Protein AF-S4R933-F1 (afdb_monomer_lite)

Radius of gyration: 19.37 Å; chains: 1; bounding box: 50×30×53 Å

Organism: Petromyzon marinus (NCBI:txid7757)

Foldseek 3Di:
DPPPPLADPLLVVLLVVLCVVLCPCVVPPQVVVLVVVLVVLLVLEDAPDFLVPHPPVSSVVNLVVLLVQLLVLLVVLLVLLQQQLLCQLVVCCVVPRCSQNVVVSNSLLSNLSSNLSNLSSLLSSLVSNVVSHHDPVVVVVVVVVLVVLVVVLVVQLSVQCNVPNSSSNSVSSSVSSVVSSVVSVVVVCVRCVPPPRDSCVSVPDPVVVVVVSVVSSVVSNVVSD

Sequence (225 aa):
MTFFNVLNFGDQGIYDVVNNLGSMVPRFVFLPIEDSFYVFFARSLIRGKIAMQQNEDDIAIMAKVLQSLLKLVLLIGVTVLTFGFSYSYLALDLYGGSLLSSSGAGPMLLRWYSAYVLFLALNGITECFVFAAMEQSEVDRYNMRLLFLSVVFLVLSYALTRAFGSVGFVLANCLNMALRLASSLKFIAAYFRDTPHEPLAALRPNLALAFTFLCSWAITAYSEV

Secondary structure (DSSP, 8-state):
-TTTT-S-HHHHHHHHHHHHHHTHHIIIIIHHHHHHHHHHHHHHS-TT--GGGS-HHHHHHHHHHHHHHHHHHHHHHHHHHHHHHHTHHHHHHHHH-HHHHTTSHHHHHHHHHHHHHHHHHHHHHHHHHHHHHS-HHHHHHHHHHHHHHHHHHHHHHHHHHHHHHHHHHHHHHHHHHHHHHHHHHHHHHHHTTTSS--GGGGGS--HHHHHHHHHHHHHHHHHT-

Structure (mmCIF, N/CA/C/O backbone):
data_AF-S4R933-F1
#
_entry.id   AF-S4R933-F1
#
loop_
_atom_site.group_PDB
_atom_site.id
_atom_site.type_symbol
_atom_site.label_atom_id
_atom_site.label_alt_id
_atom_site.label_comp_id
_atom_site.label_asym_id
_atom_site.label_entity_id
_atom_site.label_seq_id
_atom_site.pdbx_PDB_ins_code
_atom_site.Cartn_x
_atom_site.Cartn_y
_atom_site.Cartn_z
_atom_site.occupancy
_atom_site.B_iso_or_equiv
_atom_site.auth_seq_id
_atom_site.auth_comp_id
_atom_site.auth_asym_id
_atom_site.auth_atom_id
_atom_site.pdbx_PDB_model_num
ATOM 1 N N . MET A 1 1 ? 21.632 -7.864 0.109 1.00 51.84 1 MET A N 1
ATOM 2 C CA . MET A 1 1 ? 21.902 -7.833 -1.345 1.00 51.84 1 MET A CA 1
ATOM 3 C C . MET A 1 1 ? 23.385 -8.029 -1.652 1.00 51.84 1 MET A C 1
ATOM 5 O O . MET A 1 1 ? 23.705 -8.974 -2.359 1.00 51.84 1 MET A O 1
ATOM 9 N N . THR A 1 2 ? 24.288 -7.247 -1.053 1.00 52.16 2 THR A N 1
ATOM 10 C CA . THR A 1 2 ? 25.745 -7.278 -1.312 1.00 52.16 2 THR A CA 1
ATOM 11 C C . THR A 1 2 ? 26.489 -8.498 -0.751 1.00 52.16 2 THR A C 1
ATOM 13 O O . THR A 1 2 ? 27.349 -9.042 -1.426 1.00 52.16 2 THR A O 1
ATOM 16 N N . PHE A 1 3 ? 26.139 -8.989 0.443 1.00 50.59 3 PHE A N 1
ATOM 17 C CA . PHE A 1 3 ? 26.878 -10.092 1.089 1.00 50.59 3 PHE A CA 1
ATOM 18 C C . PHE A 1 3 ? 26.734 -11.467 0.415 1.00 50.59 3 PHE A C 1
ATOM 20 O O . PHE A 1 3 ? 27.581 -12.330 0.611 1.00 50.59 3 PHE A O 1
ATOM 27 N N . PHE A 1 4 ? 25.677 -11.680 -0.374 1.00 59.88 4 PHE A N 1
ATOM 28 C CA . PHE A 1 4 ? 25.368 -12.980 -0.982 1.00 59.88 4 PHE A CA 1
ATOM 29 C C . PHE A 1 4 ? 25.458 -12.975 -2.518 1.00 59.88 4 PHE A C 1
ATOM 31 O O . PHE A 1 4 ? 25.087 -13.972 -3.130 1.00 59.88 4 PHE A O 1
ATOM 38 N N . ASN A 1 5 ? 25.912 -11.870 -3.139 1.00 63.03 5 ASN A N 1
ATOM 39 C CA . ASN A 1 5 ? 26.017 -11.698 -4.601 1.00 63.03 5 ASN A CA 1
ATOM 40 C C . ASN A 1 5 ? 24.783 -12.196 -5.384 1.00 63.03 5 ASN A C 1
ATOM 42 O O . ASN A 1 5 ? 24.900 -12.791 -6.450 1.00 63.03 5 ASN A O 1
ATOM 46 N N . VAL A 1 6 ? 23.580 -11.971 -4.843 1.00 66.31 6 VAL A N 1
ATOM 47 C CA . VAL A 1 6 ? 22.328 -12.460 -5.456 1.00 66.31 6 VAL A CA 1
ATOM 48 C C . VAL A 1 6 ? 21.925 -11.605 -6.665 1.00 66.31 6 VAL A C 1
ATOM 50 O O . VAL A 1 6 ? 21.185 -12.067 -7.525 1.00 66.31 6 VAL A O 1
ATOM 53 N N . LEU A 1 7 ? 22.426 -10.368 -6.743 1.00 74.38 7 LEU A N 1
ATOM 54 C CA . LEU A 1 7 ? 22.222 -9.429 -7.848 1.00 74.38 7 LEU A CA 1
ATOM 55 C C . LEU A 1 7 ? 23.558 -8.818 -8.262 1.00 74.38 7 LEU A C 1
ATOM 57 O O . LEU A 1 7 ? 24.384 -8.525 -7.395 1.00 74.38 7 LEU A O 1
ATOM 61 N N . ASN A 1 8 ? 23.742 -8.564 -9.558 1.00 80.88 8 ASN A N 1
ATOM 62 C CA . ASN A 1 8 ? 24.894 -7.811 -10.052 1.00 80.88 8 ASN A CA 1
ATOM 63 C C . ASN A 1 8 ? 24.796 -6.331 -9.621 1.00 80.88 8 ASN A C 1
ATOM 65 O O . ASN A 1 8 ? 23.703 -5.817 -9.381 1.00 80.88 8 ASN A O 1
ATOM 69 N N . PHE A 1 9 ? 25.924 -5.624 -9.536 1.00 82.69 9 PHE A N 1
ATOM 70 C CA . PHE A 1 9 ? 25.985 -4.213 -9.136 1.00 82.69 9 PHE A CA 1
ATOM 71 C C . PHE A 1 9 ? 25.122 -3.297 -10.014 1.00 82.69 9 PHE A C 1
ATOM 73 O O . PHE A 1 9 ? 24.503 -2.372 -9.494 1.00 82.69 9 PHE A O 1
ATOM 80 N N . GLY A 1 10 ? 25.027 -3.578 -11.318 1.00 81.31 10 GLY A N 1
ATOM 81 C CA . GLY A 1 10 ? 24.140 -2.841 -12.223 1.00 81.31 10 GLY A CA 1
ATOM 82 C C . GLY A 1 10 ? 22.668 -2.945 -11.812 1.00 81.31 10 GLY A C 1
ATOM 83 O O . GLY A 1 10 ? 21.994 -1.929 -11.665 1.00 81.31 10 GLY A O 1
ATOM 84 N N . ASP A 1 11 ? 22.192 -4.161 -11.530 1.00 82.31 11 ASP A N 1
ATOM 85 C CA . ASP A 1 11 ? 20.803 -4.402 -11.118 1.00 82.31 11 ASP A CA 1
ATOM 86 C C . ASP A 1 11 ? 20.491 -3.798 -9.747 1.00 82.31 11 ASP A C 1
ATOM 88 O O . ASP A 1 11 ? 19.374 -3.337 -9.517 1.00 82.31 11 ASP A O 1
ATOM 92 N N . GLN A 1 12 ? 21.475 -3.781 -8.841 1.00 85.25 12 GLN A N 1
ATOM 93 C CA . GLN A 1 12 ? 21.354 -3.112 -7.543 1.00 85.25 12 GLN A CA 1
ATOM 94 C C . GLN A 1 12 ? 21.201 -1.596 -7.720 1.00 85.25 12 GLN A C 1
ATOM 96 O O . GLN A 1 12 ? 20.304 -1.008 -7.122 1.00 85.25 12 GLN A O 1
ATOM 101 N N . GLY A 1 13 ? 21.999 -0.978 -8.597 1.00 87.75 13 GLY A N 1
ATOM 102 C CA . GLY A 1 13 ? 21.884 0.450 -8.901 1.00 87.75 13 GLY A CA 1
ATOM 103 C C . GLY A 1 13 ? 20.531 0.818 -9.518 1.00 87.75 13 GLY A C 1
ATOM 104 O O . GLY A 1 13 ? 19.891 1.770 -9.072 1.00 87.75 13 GLY A O 1
ATOM 105 N N . ILE A 1 14 ? 20.054 0.034 -10.493 1.00 88.38 14 ILE A N 1
ATOM 106 C CA . ILE A 1 14 ? 18.722 0.237 -11.091 1.00 88.38 14 ILE A CA 1
ATOM 107 C C . ILE A 1 14 ? 17.633 0.070 -10.024 1.00 88.38 14 ILE A C 1
ATOM 109 O O . ILE A 1 14 ? 16.730 0.903 -9.933 1.00 88.38 14 ILE A O 1
ATOM 113 N N . TYR A 1 15 ? 17.726 -0.974 -9.195 1.00 89.81 15 TYR A N 1
ATOM 114 C CA . TYR A 1 15 ? 16.784 -1.204 -8.103 1.00 89.81 15 TYR A CA 1
ATOM 115 C C . TYR A 1 15 ? 16.733 -0.020 -7.130 1.00 89.81 15 TYR A C 1
ATOM 117 O O . TYR A 1 15 ? 15.642 0.445 -6.805 1.00 89.81 15 TYR A O 1
ATOM 125 N N . ASP A 1 16 ? 17.882 0.494 -6.692 1.00 90.25 16 ASP A N 1
ATOM 126 C CA . ASP A 1 16 ? 17.949 1.597 -5.731 1.00 90.25 16 ASP A CA 1
ATOM 127 C C . ASP A 1 16 ? 17.345 2.886 -6.298 1.00 90.25 16 ASP A C 1
ATOM 129 O O . ASP A 1 16 ? 16.611 3.592 -5.597 1.00 90.25 16 ASP A O 1
ATOM 133 N N . VAL A 1 17 ? 17.591 3.174 -7.579 1.00 90.56 17 VAL A N 1
ATOM 134 C CA . VAL A 1 17 ? 16.981 4.313 -8.276 1.00 90.56 17 VAL A CA 1
ATOM 135 C C . VAL A 1 17 ? 15.462 4.154 -8.350 1.00 90.56 17 VAL A C 1
ATOM 137 O O . VAL A 1 17 ? 14.730 5.049 -7.922 1.00 90.56 17 VAL A O 1
ATOM 140 N N . VAL A 1 18 ? 14.976 3.003 -8.827 1.00 91.31 18 VAL A N 1
ATOM 141 C CA . VAL A 1 18 ? 13.534 2.733 -8.942 1.00 91.31 18 VAL A CA 1
ATOM 142 C C . VAL A 1 18 ? 12.857 2.756 -7.573 1.00 91.31 18 VAL A C 1
ATOM 144 O O . VAL A 1 18 ? 11.775 3.319 -7.440 1.00 91.31 18 VAL A O 1
ATOM 147 N N . ASN A 1 19 ? 13.487 2.202 -6.539 1.00 91.62 19 ASN A N 1
ATOM 148 C CA . ASN A 1 19 ? 12.952 2.208 -5.181 1.00 91.62 19 ASN A CA 1
ATOM 149 C C . ASN A 1 19 ? 12.858 3.632 -4.614 1.00 91.62 19 ASN A C 1
ATOM 151 O O . ASN A 1 19 ? 11.868 3.974 -3.969 1.00 91.62 19 ASN A O 1
ATOM 155 N N . ASN A 1 20 ? 13.846 4.493 -4.867 1.00 91.94 20 ASN A N 1
ATOM 156 C CA . ASN A 1 20 ? 13.783 5.892 -4.439 1.00 91.94 20 ASN A CA 1
ATOM 157 C C . ASN A 1 20 ? 12.722 6.697 -5.197 1.00 91.94 20 ASN A C 1
ATOM 159 O O . ASN A 1 20 ? 12.025 7.494 -4.572 1.00 91.94 20 ASN A O 1
ATOM 163 N N . LEU A 1 21 ? 12.560 6.456 -6.500 1.00 91.88 21 LEU A N 1
ATOM 164 C CA . LEU A 1 21 ? 11.507 7.080 -7.303 1.00 91.88 21 LEU A CA 1
ATOM 165 C C . LEU A 1 21 ? 10.113 6.593 -6.882 1.00 91.88 21 LEU A C 1
ATOM 167 O O . LEU A 1 21 ? 9.233 7.389 -6.561 1.00 91.88 21 LEU A O 1
ATOM 171 N N . GLY A 1 22 ? 9.916 5.278 -6.822 1.00 90.81 22 GLY A N 1
ATOM 172 C CA . GLY A 1 22 ? 8.636 4.666 -6.480 1.00 90.81 22 GLY A CA 1
ATOM 173 C C . GLY A 1 22 ? 8.186 4.958 -5.045 1.00 90.81 22 GLY A C 1
ATOM 174 O O . GLY A 1 22 ? 6.990 5.093 -4.789 1.00 90.81 22 GLY A O 1
ATOM 175 N N . SER A 1 23 ? 9.123 5.115 -4.103 1.00 92.62 23 SER A N 1
ATOM 176 C CA . SER A 1 23 ? 8.801 5.452 -2.707 1.00 92.62 23 SER A CA 1
ATOM 177 C C . SER A 1 23 ? 8.404 6.914 -2.487 1.00 92.62 23 SER A C 1
ATOM 179 O O . SER A 1 23 ? 8.014 7.256 -1.371 1.00 92.62 23 SER A O 1
ATOM 181 N N . MET A 1 24 ? 8.435 7.779 -3.508 1.00 93.69 24 MET A N 1
ATOM 182 C CA . MET A 1 24 ? 8.034 9.183 -3.355 1.00 93.69 24 MET A CA 1
ATOM 183 C C . MET A 1 24 ? 6.578 9.329 -2.902 1.00 93.69 24 MET A C 1
ATOM 185 O O . MET A 1 24 ? 6.316 10.054 -1.945 1.00 93.69 24 MET A O 1
ATOM 189 N N . VAL A 1 25 ? 5.633 8.614 -3.525 1.00 93.31 25 VAL A N 1
ATOM 190 C CA . VAL A 1 25 ? 4.215 8.687 -3.123 1.00 93.31 25 VAL A CA 1
ATOM 191 C C . VAL A 1 25 ? 4.024 8.204 -1.677 1.00 93.31 25 VAL A C 1
ATOM 193 O O . VAL A 1 25 ? 3.459 8.960 -0.884 1.00 93.31 25 VAL A O 1
ATOM 196 N N . PRO A 1 26 ? 4.545 7.029 -1.265 1.00 94.81 26 PRO A N 1
ATOM 197 C CA . PRO A 1 26 ? 4.545 6.641 0.142 1.00 94.81 26 PRO A CA 1
ATOM 198 C C . PRO A 1 26 ? 5.147 7.686 1.089 1.00 94.81 26 PRO A C 1
ATOM 200 O O . PRO A 1 26 ? 4.533 7.998 2.103 1.00 94.81 26 PRO A O 1
ATOM 203 N N . ARG A 1 27 ? 6.311 8.259 0.760 1.00 94.88 27 ARG A N 1
ATOM 204 C CA . ARG A 1 27 ? 7.036 9.192 1.642 1.00 94.88 27 ARG A CA 1
ATOM 205 C C . ARG A 1 27 ? 6.353 10.549 1.786 1.00 94.88 27 ARG A C 1
ATOM 207 O O . ARG A 1 27 ? 6.366 11.112 2.873 1.00 94.88 27 ARG A O 1
ATOM 214 N N . PHE A 1 28 ? 5.793 11.087 0.706 1.00 95.56 28 PHE A N 1
ATOM 215 C CA . PHE A 1 28 ? 5.252 12.450 0.699 1.00 95.56 28 PHE A CA 1
ATOM 216 C C . PHE A 1 28 ? 3.736 12.513 0.875 1.00 95.56 28 PHE A C 1
ATOM 218 O O . PHE A 1 28 ? 3.225 13.558 1.266 1.00 95.56 28 PHE A O 1
ATOM 225 N N . VAL A 1 29 ? 3.016 11.423 0.599 1.00 95.38 29 VAL A N 1
ATOM 226 C CA . VAL A 1 29 ? 1.551 11.381 0.706 1.00 95.38 29 VAL A CA 1
ATOM 227 C C . VAL A 1 29 ? 1.115 10.476 1.847 1.00 95.38 29 VAL A C 1
ATOM 229 O O . VAL A 1 29 ? 0.437 10.938 2.759 1.00 95.38 29 VAL A O 1
ATOM 232 N N . PHE A 1 30 ? 1.492 9.195 1.825 1.00 95.81 30 PHE A N 1
ATOM 233 C CA . PHE A 1 30 ? 0.956 8.236 2.796 1.00 95.81 30 PHE A CA 1
ATOM 234 C C . PHE A 1 30 ? 1.538 8.420 4.192 1.00 95.81 30 PHE A C 1
ATOM 236 O O . PHE A 1 30 ? 0.767 8.438 5.142 1.00 95.81 30 PHE A O 1
ATOM 243 N N . LEU A 1 31 ? 2.848 8.631 4.317 1.00 95.94 31 LEU A N 1
ATOM 244 C CA . LEU A 1 31 ? 3.511 8.772 5.613 1.00 95.94 31 LEU A CA 1
ATOM 245 C C . LEU A 1 31 ? 2.960 9.958 6.440 1.00 95.94 31 LEU A C 1
ATOM 247 O O . LEU A 1 31 ? 2.563 9.734 7.580 1.00 95.94 31 LEU A O 1
ATOM 251 N N . PRO A 1 32 ? 2.802 11.186 5.898 1.00 96.50 32 PRO A N 1
ATOM 252 C CA . PRO A 1 32 ? 2.191 12.281 6.659 1.00 96.50 32 PRO A CA 1
ATOM 253 C C . PRO A 1 32 ? 0.733 12.022 7.061 1.00 96.50 32 PRO A C 1
ATOM 255 O O . PRO A 1 32 ? 0.303 12.446 8.137 1.00 96.50 32 PRO A O 1
ATOM 258 N N . ILE A 1 33 ? -0.039 11.341 6.203 1.00 95.81 33 ILE A N 1
ATOM 259 C CA . ILE A 1 33 ? -1.416 10.932 6.515 1.00 95.81 33 ILE A CA 1
ATOM 260 C C . ILE A 1 33 ? -1.388 9.921 7.667 1.00 95.81 33 ILE A C 1
ATOM 262 O O . ILE A 1 33 ? -2.116 10.087 8.642 1.00 95.81 33 ILE A O 1
ATOM 266 N N . GLU A 1 34 ? -0.534 8.906 7.579 1.00 96.19 34 GLU A N 1
ATOM 267 C CA . GLU A 1 34 ? -0.379 7.864 8.590 1.00 96.19 34 GLU A CA 1
ATOM 268 C C . GLU A 1 34 ? -0.049 8.454 9.966 1.00 96.19 34 GLU A C 1
ATOM 270 O O . GLU A 1 34 ? -0.783 8.195 10.921 1.00 96.19 34 GLU A O 1
ATOM 275 N N . ASP A 1 35 ? 0.964 9.320 10.047 1.00 94.75 35 ASP A N 1
ATOM 276 C CA . ASP A 1 35 ? 1.386 9.965 11.295 1.00 94.75 35 ASP A CA 1
ATOM 277 C C . ASP A 1 35 ? 0.275 10.844 11.892 1.00 94.75 35 ASP A C 1
ATOM 279 O O . ASP A 1 35 ? -0.008 10.798 13.094 1.00 94.75 35 ASP A O 1
ATOM 283 N N . SER A 1 36 ? -0.404 11.624 11.046 1.00 96.06 36 SER A N 1
ATOM 284 C CA . SER A 1 36 ? -1.477 12.525 11.484 1.00 96.06 36 SER A CA 1
ATOM 285 C C . SER A 1 36 ? -2.672 11.752 12.042 1.00 96.06 36 SER A C 1
ATOM 287 O O . SER A 1 36 ? -3.210 12.096 13.101 1.00 96.06 36 SER A O 1
ATOM 289 N N . PHE A 1 37 ? -3.091 10.691 11.348 1.00 96.31 37 PHE A N 1
ATOM 290 C CA . PHE A 1 37 ? -4.249 9.904 11.758 1.00 96.31 37 PHE A CA 1
ATOM 291 C C . PHE A 1 37 ? -3.932 8.910 12.872 1.00 96.31 37 PHE A C 1
ATOM 293 O O . PHE A 1 37 ? -4.813 8.644 13.687 1.00 96.31 37 PHE A O 1
ATOM 300 N N . TYR A 1 38 ? -2.684 8.454 13.006 1.00 96.50 38 TYR A N 1
ATOM 301 C CA . TYR A 1 38 ? -2.239 7.744 14.205 1.00 96.50 38 TYR A CA 1
ATOM 302 C C . TYR A 1 38 ? -2.479 8.586 15.463 1.00 96.50 38 TYR A C 1
ATOM 304 O O . TYR A 1 38 ? -3.102 8.113 16.414 1.00 96.50 38 TYR A O 1
ATOM 312 N N . VAL A 1 39 ? -2.046 9.855 15.459 1.00 96.06 39 VAL A N 1
ATOM 313 C CA . VAL A 1 39 ? -2.248 10.767 16.599 1.00 96.06 39 VAL A CA 1
ATOM 314 C C . VAL A 1 39 ? -3.735 11.005 16.866 1.00 96.06 39 VAL A C 1
ATOM 316 O O . VAL A 1 39 ? -4.147 11.036 18.026 1.00 96.06 39 VAL A O 1
ATOM 319 N N . PHE A 1 40 ? -4.543 11.151 15.814 1.00 95.88 40 PHE A N 1
ATOM 320 C CA . PHE A 1 40 ? -5.996 11.279 15.932 1.00 95.88 40 PHE A CA 1
ATOM 321 C C . PHE A 1 40 ? -6.622 10.054 16.615 1.00 95.88 40 PHE A C 1
ATOM 323 O O . PHE A 1 40 ? -7.249 10.194 17.664 1.00 95.88 40 PHE A O 1
ATOM 330 N N . PHE A 1 41 ? -6.380 8.849 16.089 1.00 95.94 41 PHE A N 1
ATOM 331 C CA . PHE A 1 41 ? -6.919 7.615 16.662 1.00 95.94 41 PHE A CA 1
ATOM 332 C C . PHE A 1 41 ? -6.428 7.388 18.094 1.00 95.94 41 PHE A C 1
ATOM 334 O O . PHE A 1 41 ? -7.220 7.029 18.959 1.00 95.94 41 PHE A O 1
ATOM 341 N N . ALA A 1 42 ? -5.150 7.650 18.376 1.00 94.19 42 ALA A N 1
ATOM 342 C CA . ALA A 1 42 ? -4.570 7.444 19.702 1.00 94.19 42 ALA A CA 1
ATOM 343 C C . ALA A 1 42 ? -5.135 8.396 20.771 1.00 94.19 42 ALA A C 1
ATOM 345 O O . ALA A 1 42 ? -5.056 8.084 21.957 1.00 94.19 42 ALA A O 1
ATOM 346 N N . ARG A 1 43 ? -5.675 9.555 20.372 1.00 93.12 43 ARG A N 1
ATOM 347 C CA . ARG A 1 43 ? -6.351 10.495 21.281 1.00 93.12 43 ARG A CA 1
ATOM 348 C C . ARG A 1 43 ? -7.833 10.180 21.457 1.00 93.12 43 ARG A C 1
ATOM 350 O O . ARG A 1 43 ? -8.363 10.417 22.536 1.00 93.12 43 ARG A O 1
ATOM 357 N N . SER A 1 44 ? -8.482 9.680 20.410 1.00 91.38 44 SER A N 1
ATOM 358 C CA . SER A 1 44 ? -9.916 9.375 20.411 1.00 91.38 44 SER A CA 1
ATOM 359 C C . SER A 1 44 ? -10.251 7.978 20.939 1.00 91.38 44 SER A C 1
ATOM 361 O O . SER A 1 44 ? -11.391 7.736 21.320 1.00 91.38 44 SER A O 1
ATOM 363 N N . LEU A 1 45 ? -9.287 7.054 20.974 1.00 93.12 45 LEU A N 1
ATOM 364 C CA . LEU A 1 45 ? -9.474 5.699 21.487 1.00 93.12 45 LEU A CA 1
ATOM 365 C C . LEU A 1 45 ? -8.801 5.518 22.843 1.00 93.12 45 LEU A C 1
ATOM 367 O O . LEU A 1 45 ? -7.640 5.874 23.047 1.00 93.12 45 LEU A O 1
ATOM 371 N N . ILE A 1 46 ? -9.499 4.843 23.753 1.00 91.94 46 ILE A N 1
ATOM 372 C CA . ILE A 1 46 ? -8.875 4.301 24.959 1.00 91.94 46 ILE A CA 1
ATOM 373 C C . ILE A 1 46 ? -8.186 2.984 24.587 1.00 91.94 46 ILE A C 1
ATOM 375 O O . ILE A 1 46 ? -8.853 2.010 24.234 1.00 91.94 46 ILE A O 1
ATOM 379 N N . ARG A 1 47 ? -6.856 2.934 24.676 1.00 92.06 47 ARG A N 1
ATOM 380 C CA . ARG A 1 47 ? -6.072 1.730 24.352 1.00 92.06 47 ARG A CA 1
ATOM 381 C C . ARG A 1 47 ? -6.537 0.501 25.133 1.00 92.06 47 ARG A C 1
ATOM 383 O O . ARG A 1 47 ? -6.846 0.592 26.319 1.00 92.06 47 ARG A O 1
ATOM 390 N N . GLY A 1 48 ? -6.565 -0.648 24.460 1.00 87.25 48 GLY A N 1
ATOM 391 C CA . GLY A 1 48 ? -6.894 -1.945 25.063 1.00 87.25 48 GLY A CA 1
ATOM 392 C C . GLY A 1 48 ? -8.383 -2.209 25.292 1.00 87.25 48 GLY A C 1
ATOM 393 O O . GLY A 1 48 ? -8.753 -3.328 25.639 1.00 87.25 48 GLY A O 1
ATOM 394 N N . LYS A 1 49 ? -9.259 -1.225 25.059 1.00 90.19 49 LYS A N 1
ATOM 395 C CA . LYS A 1 49 ? -10.711 -1.417 25.147 1.00 90.19 49 LYS A CA 1
ATOM 396 C C . LYS A 1 49 ? -11.313 -1.764 23.791 1.00 90.19 49 LYS A C 1
ATOM 398 O O . LYS A 1 49 ? -11.061 -1.077 22.797 1.00 90.19 49 LYS A O 1
ATOM 403 N N . ILE A 1 50 ? -12.167 -2.786 23.781 1.00 88.50 50 ILE A N 1
ATOM 404 C CA . ILE A 1 50 ? -12.992 -3.158 22.622 1.00 88.50 50 ILE A CA 1
ATOM 405 C C . ILE A 1 50 ? -13.957 -2.026 22.254 1.00 88.50 50 ILE A C 1
ATOM 407 O O . ILE A 1 50 ? -14.327 -1.229 23.117 1.00 88.50 50 ILE A O 1
ATOM 411 N N . ALA A 1 51 ? -14.401 -1.975 20.996 1.00 88.00 51 ALA A N 1
ATOM 412 C CA . ALA A 1 51 ? -15.233 -0.880 20.494 1.00 88.00 51 ALA A CA 1
ATOM 413 C C . ALA A 1 51 ? -16.508 -0.645 21.330 1.00 88.00 51 ALA A C 1
ATOM 415 O O . ALA A 1 51 ? -16.867 0.494 21.588 1.00 88.00 51 ALA A O 1
ATOM 416 N N . MET A 1 52 ? -17.140 -1.703 21.850 1.00 86.56 52 MET A N 1
ATOM 417 C CA . MET A 1 52 ? -18.360 -1.596 22.670 1.00 86.56 52 MET A CA 1
ATOM 418 C C . MET A 1 52 ? -18.141 -0.960 24.059 1.00 86.56 52 MET A C 1
ATOM 420 O O . MET A 1 52 ? -19.098 -0.593 24.729 1.00 86.56 52 MET A O 1
ATOM 424 N N . GLN A 1 53 ? -16.889 -0.855 24.518 1.00 88.69 53 GLN A N 1
ATOM 425 C CA . GLN A 1 53 ? -16.520 -0.237 25.803 1.00 88.69 53 GLN A CA 1
ATOM 426 C C . GLN A 1 53 ? -16.016 1.206 25.653 1.00 88.69 53 GLN A C 1
ATOM 428 O O . GLN A 1 53 ? -15.594 1.825 26.638 1.00 88.69 53 GLN A O 1
ATOM 433 N N . GLN A 1 54 ? -15.986 1.713 24.425 1.00 90.81 54 GLN A N 1
ATOM 434 C CA . GLN A 1 54 ? -15.651 3.094 24.105 1.00 90.81 54 GLN A CA 1
ATOM 435 C C . GLN A 1 54 ? -16.931 3.936 24.096 1.00 90.81 54 GLN A C 1
ATOM 437 O O . GLN A 1 54 ? -18.039 3.406 24.151 1.00 90.81 54 GLN A O 1
ATOM 442 N N . ASN A 1 55 ? -16.782 5.254 24.011 1.00 91.62 55 ASN A N 1
ATOM 443 C CA . ASN A 1 55 ? -17.914 6.132 23.749 1.00 91.62 55 ASN A CA 1
ATOM 444 C C . ASN A 1 55 ? -18.472 5.859 22.338 1.00 91.62 55 ASN A C 1
ATOM 446 O O . ASN A 1 55 ? -17.710 5.757 21.373 1.00 91.62 55 ASN A O 1
ATOM 450 N N . GLU A 1 56 ? -19.792 5.730 22.231 1.00 88.94 56 GLU A N 1
ATOM 451 C CA . GLU A 1 56 ? -20.488 5.390 20.988 1.00 88.94 56 GLU A CA 1
ATOM 452 C C . GLU A 1 56 ? -20.252 6.446 19.898 1.00 88.94 56 GLU A C 1
ATOM 454 O O . GLU A 1 56 ? -19.924 6.095 18.761 1.00 88.94 56 GLU A O 1
ATOM 459 N N . ASP A 1 57 ? -20.309 7.732 20.262 1.00 90.31 57 ASP A N 1
ATOM 460 C CA . ASP A 1 57 ? -20.064 8.840 19.334 1.00 90.31 57 ASP A CA 1
ATOM 461 C C . ASP A 1 57 ? -18.630 8.807 18.784 1.00 90.31 57 ASP A C 1
ATOM 463 O O . ASP A 1 57 ? -18.408 8.952 17.577 1.00 90.31 57 ASP A O 1
ATOM 467 N N . ASP A 1 58 ? -17.646 8.547 19.651 1.00 91.31 58 ASP A N 1
ATOM 468 C CA . ASP A 1 58 ? -16.237 8.482 19.259 1.00 91.31 58 ASP A CA 1
ATOM 469 C C . ASP A 1 58 ? -15.996 7.308 18.304 1.00 91.31 58 ASP A C 1
ATOM 471 O O . ASP A 1 58 ? -15.361 7.479 17.260 1.00 91.31 58 ASP A O 1
ATOM 475 N N . ILE A 1 59 ? -16.562 6.130 18.590 1.00 93.88 59 ILE A N 1
ATOM 476 C CA . ILE A 1 59 ? -16.458 4.954 17.715 1.00 93.88 59 ILE A CA 1
ATOM 477 C C . ILE A 1 59 ? -17.106 5.183 16.354 1.00 93.88 59 ILE A C 1
ATOM 479 O O . ILE A 1 59 ? -16.513 4.808 15.335 1.00 93.88 59 ILE A O 1
ATOM 483 N N . ALA A 1 60 ? -18.275 5.821 16.309 1.00 93.75 60 ALA A N 1
ATOM 484 C CA . ALA A 1 60 ? -18.941 6.146 15.055 1.00 93.75 60 ALA A CA 1
ATOM 485 C C . ALA A 1 60 ? -18.077 7.081 14.189 1.00 93.75 60 ALA A C 1
ATOM 487 O O . ALA A 1 60 ? -17.908 6.847 12.983 1.00 93.75 60 ALA A O 1
ATOM 488 N N . ILE A 1 61 ? -17.474 8.109 14.800 1.00 94.56 61 ILE A N 1
ATOM 489 C CA . ILE A 1 61 ? -16.551 9.023 14.113 1.00 94.56 61 ILE A CA 1
ATOM 490 C C . ILE A 1 61 ? -15.302 8.263 13.653 1.00 94.56 61 ILE A C 1
ATOM 492 O O . ILE A 1 61 ? -14.918 8.388 12.487 1.00 94.56 61 ILE A O 1
ATOM 496 N N . MET A 1 62 ? -14.695 7.437 14.512 1.00 94.50 62 MET A N 1
ATOM 497 C CA . MET A 1 62 ? -13.491 6.670 14.170 1.00 94.50 62 MET A CA 1
ATOM 498 C C . MET A 1 62 ? -13.737 5.728 12.997 1.00 94.50 62 MET A C 1
ATOM 500 O O . MET A 1 62 ? -12.938 5.697 12.060 1.00 94.50 62 MET A O 1
ATOM 504 N N . ALA A 1 63 ? -14.852 4.996 13.007 1.00 95.44 63 ALA A N 1
ATOM 505 C CA . ALA A 1 63 ? -15.212 4.102 11.917 1.00 95.44 63 ALA A CA 1
ATOM 506 C C . ALA A 1 63 ? -15.386 4.870 10.601 1.00 95.44 63 ALA A C 1
ATOM 508 O O . ALA A 1 63 ? -14.846 4.464 9.570 1.00 95.44 63 ALA A O 1
ATOM 509 N N . LYS A 1 64 ? -16.081 6.014 10.628 1.00 95.69 64 LYS A N 1
ATOM 510 C CA . LYS A 1 64 ? -16.296 6.846 9.436 1.00 95.69 64 LYS A CA 1
ATOM 511 C C . LYS A 1 64 ? -14.992 7.436 8.894 1.00 95.69 64 LYS A C 1
ATOM 513 O O . LYS A 1 64 ? -14.793 7.463 7.675 1.00 95.69 64 LYS A O 1
ATOM 518 N N . VAL A 1 65 ? -14.104 7.893 9.778 1.00 96.56 65 VAL A N 1
ATOM 519 C CA . VAL A 1 65 ? -12.779 8.408 9.405 1.00 96.56 65 VAL A CA 1
ATOM 520 C C . VAL A 1 65 ? -11.933 7.287 8.809 1.00 96.56 65 VAL A C 1
ATOM 522 O O . VAL A 1 65 ? -11.462 7.436 7.684 1.00 96.56 65 VAL A O 1
ATOM 525 N N . LEU A 1 66 ? -11.822 6.137 9.480 1.00 97.00 66 LEU A N 1
ATOM 526 C CA . LEU A 1 66 ? -11.073 4.980 8.982 1.00 97.00 66 LEU A CA 1
ATOM 527 C C . LEU A 1 66 ? -11.584 4.519 7.610 1.00 97.00 66 LEU A C 1
ATOM 529 O O . LEU A 1 66 ? -10.792 4.318 6.692 1.00 97.00 66 LEU A O 1
ATOM 533 N N . GLN A 1 67 ? -12.904 4.418 7.439 1.00 96.56 67 GLN A N 1
ATOM 534 C CA . GLN A 1 67 ? -13.523 4.068 6.160 1.00 96.56 67 GLN A CA 1
ATOM 535 C C . GLN A 1 67 ? -13.158 5.073 5.057 1.00 96.56 67 GLN A C 1
ATOM 537 O O . GLN A 1 67 ? -12.809 4.685 3.939 1.00 96.56 67 GLN A O 1
ATOM 542 N N . SER A 1 68 ? -13.226 6.370 5.364 1.00 95.69 68 SER A N 1
ATOM 543 C CA . SER A 1 68 ? -12.913 7.437 4.409 1.00 95.69 68 SER A CA 1
ATOM 544 C C . SER A 1 68 ? -11.435 7.428 4.019 1.00 95.69 68 SER A C 1
ATOM 546 O O . SER A 1 68 ? -11.119 7.561 2.837 1.00 95.69 68 SER A O 1
ATOM 548 N N . LEU A 1 69 ? -10.538 7.198 4.983 1.00 96.38 69 LEU A N 1
ATOM 549 C CA . LEU A 1 69 ? -9.100 7.089 4.743 1.00 96.38 69 LEU A CA 1
ATOM 550 C C . LEU A 1 69 ? -8.756 5.875 3.898 1.00 96.38 69 LEU A C 1
ATOM 552 O O . LEU A 1 69 ? -8.055 6.030 2.904 1.00 96.38 69 LEU A O 1
ATOM 556 N N . LEU A 1 70 ? -9.289 4.698 4.237 1.00 96.62 70 LEU A N 1
ATOM 557 C CA . LEU A 1 70 ? -9.083 3.480 3.452 1.00 96.62 70 LEU A CA 1
ATOM 558 C C . LEU A 1 70 ? -9.528 3.678 2.005 1.00 96.62 70 LEU A C 1
ATOM 560 O O . LEU A 1 70 ? -8.803 3.311 1.084 1.00 96.62 70 LEU A O 1
ATOM 564 N N . LYS A 1 71 ? -10.685 4.315 1.792 1.00 94.88 71 LYS A N 1
ATOM 565 C CA . LYS A 1 71 ? -11.172 4.630 0.447 1.00 94.88 71 LYS A CA 1
ATOM 566 C C . LYS A 1 71 ? -10.256 5.620 -0.276 1.00 94.88 71 LYS A C 1
ATOM 568 O O . LYS A 1 71 ? -9.968 5.417 -1.452 1.00 94.88 71 LYS A O 1
ATOM 573 N N . LEU A 1 72 ? -9.788 6.665 0.408 1.00 95.12 72 LEU A N 1
ATOM 574 C CA . LEU A 1 72 ? -8.870 7.657 -0.154 1.00 95.12 72 LEU A CA 1
ATOM 575 C C . LEU A 1 72 ? -7.555 7.008 -0.603 1.00 95.12 72 LEU A C 1
ATOM 577 O O . LEU A 1 72 ? -7.170 7.147 -1.764 1.00 95.12 72 LEU A O 1
ATOM 581 N N . VAL A 1 73 ? -6.885 6.271 0.285 1.00 95.19 73 VAL A N 1
ATOM 582 C CA . VAL A 1 73 ? -5.587 5.657 -0.032 1.00 95.19 73 VAL A CA 1
ATOM 583 C C . VAL A 1 73 ? -5.718 4.518 -1.041 1.00 95.19 73 VAL A C 1
ATOM 585 O O . VAL A 1 73 ? -4.821 4.340 -1.860 1.00 95.19 73 VAL A O 1
ATOM 588 N N . LEU A 1 74 ? -6.851 3.804 -1.059 1.00 95.00 74 LEU A N 1
ATOM 589 C CA . LEU A 1 74 ? -7.167 2.827 -2.102 1.00 95.00 74 LEU A CA 1
ATOM 590 C C . LEU A 1 74 ? -7.269 3.504 -3.474 1.00 95.00 74 LEU A C 1
ATOM 592 O O . LEU A 1 74 ? -6.660 3.033 -4.430 1.00 95.00 74 LEU A O 1
ATOM 596 N N . LEU A 1 75 ? -8.002 4.617 -3.580 1.00 94.50 75 LEU A N 1
ATOM 597 C CA . LEU A 1 75 ? -8.144 5.353 -4.840 1.00 94.50 75 LEU A CA 1
ATOM 598 C C . LEU A 1 75 ? -6.800 5.892 -5.338 1.00 94.50 75 LEU A C 1
ATOM 600 O O . LEU A 1 75 ? -6.483 5.738 -6.518 1.00 94.50 75 LEU A O 1
ATOM 604 N N . ILE A 1 76 ? -5.989 6.470 -4.446 1.00 94.75 76 ILE A N 1
ATOM 605 C CA . ILE A 1 76 ? -4.639 6.939 -4.790 1.00 94.75 76 ILE A CA 1
ATOM 606 C C . ILE A 1 76 ? -3.763 5.753 -5.218 1.00 94.75 76 ILE A C 1
ATOM 608 O O . ILE A 1 76 ? -3.140 5.804 -6.276 1.00 94.75 76 ILE A O 1
ATOM 612 N N . GLY A 1 77 ? -3.751 4.663 -4.448 1.00 94.75 77 GLY A N 1
ATOM 613 C CA . GLY A 1 77 ? -2.943 3.476 -4.730 1.00 94.75 77 GLY A CA 1
ATOM 614 C C . GLY A 1 77 ? -3.300 2.803 -6.057 1.00 94.75 77 GLY A C 1
ATOM 615 O O . GLY A 1 77 ? -2.407 2.464 -6.827 1.00 94.75 77 GLY A O 1
ATOM 616 N N . VAL A 1 78 ? -4.591 2.660 -6.374 1.00 94.19 78 VAL A N 1
ATOM 617 C CA . VAL A 1 78 ? -5.045 2.084 -7.654 1.00 94.19 78 VAL A CA 1
ATOM 618 C C . VAL A 1 78 ? -4.751 3.027 -8.827 1.00 94.19 78 VAL A C 1
ATOM 620 O O . VAL A 1 78 ? -4.408 2.560 -9.914 1.00 94.19 78 VAL A O 1
ATOM 623 N N . THR A 1 79 ? -4.806 4.344 -8.610 1.00 93.69 79 THR A N 1
ATOM 624 C CA . THR A 1 79 ? -4.374 5.341 -9.605 1.00 93.69 79 THR A CA 1
ATOM 6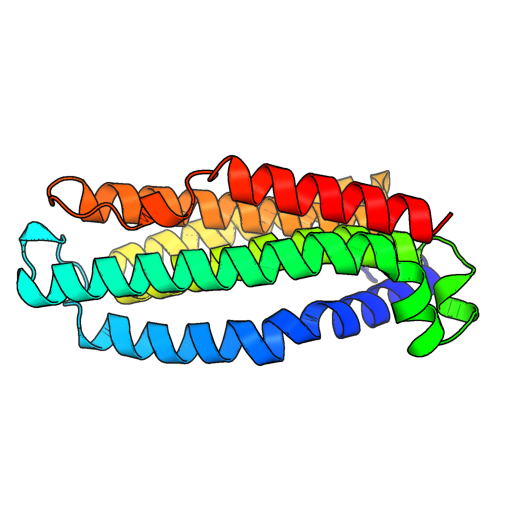25 C C . THR A 1 79 ? -2.884 5.186 -9.910 1.00 93.69 79 THR A C 1
ATOM 627 O O . THR A 1 79 ? -2.511 5.054 -11.076 1.00 93.69 79 THR A O 1
ATOM 630 N N . VAL A 1 80 ? -2.037 5.115 -8.877 1.00 94.25 80 VAL A N 1
ATOM 631 C CA . VAL A 1 80 ? -0.592 4.882 -9.042 1.00 94.25 80 VAL A CA 1
ATOM 632 C C . VAL A 1 80 ? -0.322 3.537 -9.709 1.00 94.25 80 VAL A C 1
ATOM 634 O O . VAL A 1 80 ? 0.504 3.477 -10.608 1.00 94.25 80 VAL A O 1
ATOM 637 N N . LEU A 1 81 ? -1.037 2.474 -9.340 1.00 94.12 81 LEU A N 1
ATOM 638 C CA . LEU A 1 81 ? -0.911 1.178 -10.003 1.00 94.12 81 LEU A CA 1
ATOM 639 C C . LEU A 1 81 ? -1.246 1.275 -11.497 1.00 94.12 81 LEU A C 1
ATOM 641 O O . LEU A 1 81 ? -0.467 0.828 -12.328 1.00 94.12 81 LEU A O 1
ATOM 645 N N . THR A 1 82 ? -2.373 1.889 -11.848 1.00 92.38 82 THR A N 1
ATOM 646 C CA . THR A 1 82 ? -2.861 1.947 -13.235 1.00 92.38 82 THR A CA 1
ATOM 647 C C . THR A 1 82 ? -1.920 2.741 -14.143 1.00 92.38 82 THR A C 1
ATOM 649 O O . THR A 1 82 ? -1.463 2.243 -15.178 1.00 92.38 82 THR A O 1
ATOM 652 N N . PHE A 1 83 ? -1.598 3.971 -13.738 1.00 91.69 83 PHE A N 1
ATOM 653 C CA . PHE A 1 83 ? -0.777 4.882 -14.534 1.00 91.69 83 PHE A CA 1
ATOM 654 C C . PHE A 1 83 ? 0.716 4.614 -14.369 1.00 91.69 83 PHE A C 1
ATOM 656 O O . PHE A 1 83 ? 1.453 4.657 -15.347 1.00 91.69 83 PHE A O 1
ATOM 663 N N . GLY A 1 84 ? 1.166 4.284 -13.158 1.00 91.38 84 GLY A N 1
ATOM 664 C CA . GLY A 1 84 ? 2.557 3.925 -12.893 1.00 91.38 84 GLY A CA 1
ATOM 665 C C . GLY A 1 84 ? 2.968 2.676 -13.660 1.00 91.38 84 GLY A C 1
ATOM 666 O O . GLY A 1 84 ? 4.046 2.661 -14.243 1.00 91.38 84 GLY A O 1
ATOM 667 N N . PHE A 1 85 ? 2.091 1.672 -13.774 1.00 90.62 85 PHE A N 1
ATOM 668 C CA . PHE A 1 85 ? 2.375 0.492 -14.590 1.00 90.62 85 PHE A CA 1
ATOM 669 C C . PHE A 1 85 ? 2.533 0.837 -16.082 1.00 90.62 85 PHE A C 1
ATOM 671 O O . PHE A 1 85 ? 3.505 0.423 -16.713 1.00 90.62 85 PHE A O 1
ATOM 678 N N . SER A 1 86 ? 1.600 1.618 -16.630 1.00 89.56 86 SER A N 1
ATOM 679 C CA . SER A 1 86 ? 1.534 1.912 -18.072 1.00 89.56 86 SER A CA 1
ATOM 680 C C . SER A 1 86 ? 2.489 3.016 -18.536 1.00 89.56 86 SER A C 1
ATOM 682 O O . SER A 1 86 ? 2.733 3.161 -19.722 1.00 89.56 86 SER A O 1
ATOM 684 N N . TYR A 1 87 ? 3.007 3.838 -17.624 1.00 90.62 87 TYR A N 1
ATOM 685 C CA . TYR A 1 87 ? 3.942 4.919 -17.955 1.00 90.62 87 TYR A CA 1
ATOM 686 C C . TYR A 1 87 ? 5.302 4.734 -17.284 1.00 90.62 87 TYR A C 1
ATOM 688 O O . TYR A 1 87 ? 6.074 5.685 -17.166 1.00 90.62 87 TYR A O 1
ATOM 696 N N . SER A 1 88 ? 5.623 3.509 -16.857 1.00 91.00 88 SER A N 1
ATOM 697 C CA . SER A 1 88 ? 6.902 3.196 -16.213 1.00 91.00 88 SER A CA 1
ATOM 698 C C . SER A 1 88 ? 8.102 3.509 -17.109 1.00 91.00 88 SER A C 1
ATOM 700 O O . SER A 1 88 ? 9.102 4.021 -16.607 1.00 91.00 88 SER A O 1
ATOM 702 N N . TYR A 1 89 ? 8.011 3.240 -18.419 1.00 90.62 89 TYR A N 1
ATOM 703 C CA . TYR A 1 89 ? 9.079 3.595 -19.356 1.00 90.62 89 TYR A CA 1
ATOM 704 C C . TYR A 1 89 ? 9.285 5.111 -19.407 1.00 90.62 89 TYR A C 1
ATOM 706 O O . TYR A 1 89 ? 10.382 5.589 -19.130 1.00 90.62 89 TYR A O 1
ATOM 714 N N . LEU A 1 90 ? 8.214 5.865 -19.682 1.00 88.94 90 LEU A N 1
ATOM 715 C CA . LEU A 1 90 ? 8.253 7.325 -19.799 1.00 88.94 90 LEU A CA 1
ATOM 716 C C . LEU A 1 90 ? 8.746 7.995 -18.510 1.00 88.94 90 LEU A C 1
ATOM 718 O O . LEU A 1 90 ? 9.561 8.912 -18.561 1.00 88.94 90 LEU A O 1
ATOM 722 N N . ALA A 1 91 ? 8.275 7.528 -17.351 1.00 89.31 91 ALA A N 1
ATOM 723 C CA . ALA A 1 91 ? 8.677 8.064 -16.055 1.00 89.31 91 ALA A CA 1
ATOM 724 C C . ALA A 1 91 ? 10.180 7.878 -15.798 1.00 89.31 91 ALA A C 1
ATOM 726 O O . ALA A 1 91 ? 10.841 8.800 -15.317 1.00 89.31 91 ALA A O 1
ATOM 727 N N . LEU A 1 92 ? 10.730 6.707 -16.134 1.00 90.75 92 LEU A N 1
ATOM 728 C CA . LEU A 1 92 ? 12.162 6.445 -15.980 1.00 90.75 92 LEU A CA 1
ATOM 729 C C . LEU A 1 92 ? 13.006 7.178 -17.014 1.00 90.75 92 LEU A C 1
ATOM 731 O O . LEU A 1 92 ? 14.080 7.666 -16.667 1.00 90.75 92 LEU A O 1
ATOM 735 N N . ASP A 1 93 ? 12.519 7.287 -18.246 1.00 89.81 93 ASP A N 1
ATOM 736 C CA . ASP A 1 93 ? 13.211 8.011 -19.308 1.00 89.81 93 ASP A CA 1
ATOM 737 C C . ASP A 1 93 ? 13.318 9.507 -18.982 1.00 89.81 93 ASP A C 1
ATOM 739 O O . ASP A 1 93 ? 14.390 10.096 -19.095 1.00 89.81 93 ASP A O 1
ATOM 743 N N . LEU A 1 94 ? 12.249 10.104 -18.446 1.00 89.25 94 LEU A N 1
ATOM 744 C CA . LEU A 1 94 ? 12.270 11.487 -17.969 1.00 89.25 94 LEU A CA 1
ATOM 745 C C . LEU A 1 94 ? 13.210 11.680 -16.769 1.00 89.25 94 LEU A C 1
ATOM 747 O O . LEU A 1 94 ? 13.863 12.715 -16.657 1.00 89.25 94 LEU A O 1
ATOM 751 N N . TYR A 1 95 ? 13.255 10.709 -15.854 1.00 88.88 95 TYR A N 1
ATOM 752 C CA . TYR A 1 95 ? 14.019 10.834 -14.614 1.00 88.88 95 TYR A CA 1
ATOM 753 C C . TYR A 1 95 ? 15.523 10.606 -14.803 1.00 88.88 95 TYR A C 1
ATOM 755 O O . TYR A 1 95 ? 16.335 11.351 -14.259 1.00 88.88 95 TYR A O 1
ATOM 763 N N . GLY A 1 96 ? 15.904 9.567 -15.547 1.00 84.00 96 GLY A N 1
ATOM 764 C CA . GLY A 1 96 ? 17.302 9.154 -15.678 1.00 84.00 96 GLY A CA 1
ATOM 765 C C . GLY A 1 96 ? 17.700 8.661 -17.069 1.00 84.00 96 GLY A C 1
ATOM 766 O O . GLY A 1 96 ? 18.776 8.081 -17.224 1.00 84.00 96 GLY A O 1
ATOM 767 N N . GLY A 1 97 ? 16.867 8.929 -18.077 1.00 86.38 97 GLY A N 1
ATOM 768 C CA . GLY A 1 97 ? 17.176 8.724 -19.488 1.00 86.38 97 GLY A CA 1
ATOM 769 C C . GLY A 1 97 ? 17.240 7.266 -19.935 1.00 86.38 97 GLY A C 1
ATOM 770 O O . GLY A 1 97 ? 16.949 6.325 -19.189 1.00 86.38 97 GLY A O 1
ATOM 771 N N . SER A 1 98 ? 17.707 7.102 -21.175 1.00 82.25 98 SER A N 1
ATOM 772 C CA . SER A 1 98 ? 17.827 5.812 -21.866 1.00 82.25 98 SER A CA 1
ATOM 773 C C . SER A 1 98 ? 18.580 4.745 -21.074 1.00 82.25 98 SER A C 1
ATOM 775 O O . SER A 1 98 ? 18.234 3.577 -21.168 1.00 82.25 98 SER A O 1
ATOM 777 N N . LEU A 1 99 ? 19.541 5.116 -20.222 1.00 80.50 99 LEU A N 1
ATOM 778 C CA . LEU A 1 99 ? 20.284 4.166 -19.386 1.00 80.50 99 LEU A CA 1
ATOM 779 C C . LEU A 1 99 ? 19.366 3.318 -18.481 1.00 80.50 99 LEU A C 1
ATOM 781 O O . LEU A 1 99 ? 19.619 2.130 -18.271 1.00 80.50 99 LEU A O 1
ATOM 785 N N . LEU A 1 100 ? 18.301 3.924 -17.949 1.00 78.50 100 LEU A N 1
ATOM 786 C CA . LEU A 1 100 ? 17.342 3.269 -17.054 1.00 78.50 100 LEU A CA 1
ATOM 787 C C . LEU A 1 100 ? 16.142 2.692 -17.807 1.00 78.50 100 LEU A C 1
ATOM 789 O O . LEU A 1 100 ? 15.602 1.668 -17.385 1.00 78.50 100 LEU A O 1
ATOM 793 N N . SER A 1 101 ? 15.731 3.325 -18.907 1.00 81.69 101 SER A N 1
ATOM 794 C CA . SER A 1 101 ? 14.542 2.937 -19.671 1.00 81.69 101 SER A CA 1
ATOM 795 C C . SER A 1 101 ? 14.827 1.843 -20.716 1.00 81.69 101 SER A C 1
ATOM 797 O O . SER A 1 101 ? 14.002 0.945 -20.896 1.00 81.69 101 SER A O 1
ATOM 799 N N . SER A 1 102 ? 16.011 1.824 -21.344 1.00 74.94 102 SER A N 1
ATOM 800 C CA . SER A 1 102 ? 16.325 0.932 -22.476 1.00 74.94 102 SER A CA 1
ATOM 801 C C . SER A 1 102 ? 16.671 -0.506 -22.081 1.00 74.94 102 SER A C 1
ATOM 803 O O . SER A 1 102 ? 16.620 -1.405 -22.917 1.00 74.94 102 SER A O 1
ATOM 805 N N . SER A 1 103 ? 17.045 -0.746 -20.822 1.00 69.75 103 SER A N 1
ATOM 806 C CA . SER A 1 103 ? 17.457 -2.070 -20.329 1.00 69.75 103 SER A CA 1
ATOM 807 C C . SER A 1 103 ? 16.282 -3.019 -20.052 1.00 69.75 103 SER A C 1
ATOM 809 O O . SER A 1 103 ? 16.502 -4.192 -19.754 1.00 69.75 103 SER A O 1
ATOM 811 N N . GLY A 1 104 ? 15.033 -2.535 -20.113 1.00 77.12 104 GLY A N 1
ATOM 812 C CA . GLY A 1 104 ? 13.804 -3.296 -19.829 1.00 77.12 104 GLY A CA 1
ATOM 813 C C . GLY A 1 104 ? 13.597 -3.652 -18.347 1.00 77.12 104 GLY A C 1
ATOM 814 O O . GLY A 1 104 ? 12.465 -3.639 -17.859 1.00 77.12 104 GLY A O 1
ATOM 815 N N . ALA A 1 105 ? 14.680 -3.887 -17.601 1.00 84.19 105 ALA A N 1
ATOM 816 C CA . ALA A 1 105 ? 14.666 -4.196 -16.173 1.00 84.19 105 ALA A CA 1
ATOM 817 C C . ALA A 1 105 ? 14.126 -3.035 -15.319 1.00 84.19 105 ALA A C 1
ATOM 819 O O . ALA A 1 105 ? 13.338 -3.268 -14.403 1.00 84.19 105 ALA A O 1
ATOM 820 N N . GLY A 1 106 ? 14.495 -1.788 -15.639 1.00 88.38 106 GLY A N 1
ATOM 821 C CA . GLY A 1 106 ? 14.002 -0.591 -14.950 1.00 88.38 106 GLY A CA 1
ATOM 822 C C . GLY A 1 106 ? 12.478 -0.438 -15.042 1.00 88.38 106 GLY A C 1
ATOM 823 O O . GLY A 1 106 ? 11.811 -0.445 -14.003 1.00 88.3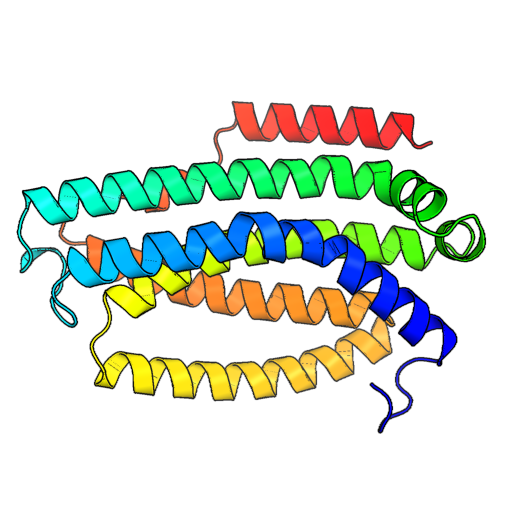8 106 GLY A O 1
ATOM 824 N N . PRO A 1 107 ? 11.891 -0.362 -16.254 1.00 91.12 107 PRO A N 1
ATOM 825 C CA . PRO A 1 107 ? 10.442 -0.259 -16.418 1.00 91.12 107 PRO A CA 1
ATOM 826 C C . PRO A 1 107 ? 9.687 -1.424 -15.772 1.00 91.12 107 PRO A C 1
ATOM 828 O O . PRO A 1 107 ? 8.670 -1.211 -15.113 1.00 91.12 107 PRO A O 1
ATOM 831 N N . MET A 1 108 ? 10.200 -2.654 -15.885 1.00 91.19 108 MET A N 1
ATOM 832 C CA . MET A 1 108 ? 9.595 -3.815 -15.228 1.00 91.19 108 MET A CA 1
ATOM 833 C C . MET A 1 108 ? 9.611 -3.690 -13.698 1.00 91.19 108 MET A C 1
ATOM 835 O O . MET A 1 108 ? 8.611 -4.001 -13.048 1.00 91.19 108 MET A O 1
ATOM 839 N N . LEU A 1 109 ? 10.708 -3.207 -13.113 1.00 92.56 109 LEU A N 1
ATOM 840 C CA . LEU A 1 109 ? 10.791 -2.945 -11.678 1.00 92.56 109 LEU A CA 1
ATOM 841 C C . LEU A 1 109 ? 9.771 -1.902 -11.230 1.00 92.56 109 LEU A C 1
ATOM 843 O O . LEU A 1 109 ? 9.066 -2.138 -10.250 1.00 92.56 109 LEU A O 1
ATOM 847 N N . LEU A 1 110 ? 9.662 -0.779 -11.944 1.00 93.56 110 LEU A N 1
ATOM 848 C CA . LEU A 1 110 ? 8.745 0.302 -11.574 1.00 93.56 110 LEU A CA 1
ATOM 849 C C . LEU A 1 110 ? 7.272 -0.121 -11.713 1.00 93.56 110 LEU A C 1
ATOM 851 O O . LEU A 1 110 ? 6.445 0.247 -10.874 1.00 93.56 110 LEU A O 1
ATOM 855 N N . ARG A 1 111 ? 6.953 -0.985 -12.684 1.00 94.00 111 ARG A N 1
ATOM 856 C CA . ARG A 1 111 ? 5.633 -1.626 -12.816 1.00 94.00 111 ARG A CA 1
ATOM 857 C C . ARG A 1 111 ? 5.258 -2.423 -11.569 1.00 94.00 111 ARG A C 1
ATOM 859 O O . ARG A 1 111 ? 4.196 -2.202 -10.986 1.00 94.00 111 ARG A O 1
ATOM 866 N N . TRP A 1 112 ? 6.143 -3.311 -11.116 1.00 94.50 112 TRP A N 1
ATOM 867 C CA . TRP A 1 112 ? 5.914 -4.089 -9.894 1.00 94.50 112 TRP A CA 1
ATOM 868 C C . TRP A 1 112 ? 5.938 -3.221 -8.637 1.00 94.50 112 TRP A C 1
ATOM 870 O O . TRP A 1 112 ? 5.163 -3.456 -7.709 1.00 94.50 112 TRP A O 1
ATOM 880 N N . TYR A 1 113 ? 6.762 -2.175 -8.623 1.00 95.12 113 TYR A N 1
ATOM 881 C CA . TYR A 1 113 ? 6.779 -1.207 -7.535 1.00 95.12 113 TYR A CA 1
ATOM 882 C C . TYR A 1 113 ? 5.454 -0.440 -7.439 1.00 95.12 113 TYR A C 1
ATOM 884 O O . TYR A 1 113 ? 4.958 -0.193 -6.346 1.00 95.12 113 TYR A O 1
ATOM 892 N N . SER A 1 114 ? 4.816 -0.126 -8.566 1.00 94.75 114 SER A N 1
ATOM 893 C CA . SER A 1 114 ? 3.502 0.527 -8.585 1.00 94.75 114 SER A CA 1
ATOM 894 C C . SER A 1 114 ? 2.428 -0.341 -7.910 1.00 94.75 114 SER A C 1
ATOM 896 O O . SER A 1 114 ? 1.582 0.176 -7.181 1.00 94.75 114 SER A O 1
ATOM 898 N N . ALA A 1 115 ? 2.503 -1.670 -8.059 1.00 94.81 115 ALA A N 1
ATOM 899 C CA . ALA A 1 115 ? 1.665 -2.605 -7.299 1.00 94.81 115 ALA A CA 1
ATOM 900 C C . ALA A 1 115 ? 2.028 -2.625 -5.809 1.00 94.81 115 ALA A C 1
ATOM 902 O O . ALA A 1 115 ? 1.142 -2.652 -4.955 1.00 94.81 115 ALA A O 1
ATOM 903 N N . TYR A 1 116 ? 3.318 -2.552 -5.487 1.00 95.94 116 TYR A N 1
ATOM 904 C CA . TYR A 1 116 ? 3.788 -2.460 -4.107 1.00 95.94 116 TYR A CA 1
ATOM 905 C C . TYR A 1 116 ? 3.266 -1.208 -3.379 1.00 95.94 116 TYR A C 1
ATOM 907 O O . TYR A 1 116 ? 2.855 -1.299 -2.221 1.00 95.94 116 TYR A O 1
ATOM 915 N N . VAL A 1 117 ? 3.189 -0.061 -4.063 1.00 96.25 117 VAL A N 1
ATOM 916 C CA . VAL A 1 117 ? 2.650 1.196 -3.509 1.00 96.25 117 VAL A CA 1
ATOM 917 C C . VAL A 1 117 ? 1.206 1.038 -3.026 1.00 96.25 117 VAL A C 1
ATOM 919 O O . VAL A 1 117 ? 0.862 1.581 -1.978 1.00 96.25 117 VAL A O 1
ATOM 922 N N . LEU A 1 118 ? 0.373 0.258 -3.722 1.00 95.81 118 LEU A N 1
ATOM 923 C CA . LEU A 1 118 ? -0.995 -0.027 -3.278 1.00 95.81 118 LEU A CA 1
ATOM 924 C C . LEU A 1 118 ? -1.017 -0.780 -1.936 1.00 95.81 118 LEU A C 1
ATOM 926 O O . LEU A 1 118 ? -1.801 -0.437 -1.049 1.00 95.81 118 LEU A O 1
ATOM 930 N N . PHE A 1 119 ? -0.140 -1.773 -1.760 1.00 96.50 119 PHE A N 1
ATOM 931 C CA . PHE A 1 119 ? -0.024 -2.494 -0.490 1.00 96.50 119 PHE A CA 1
ATOM 932 C C . PHE A 1 119 ? 0.475 -1.590 0.638 1.00 96.50 119 PHE A C 1
ATOM 934 O O . PHE A 1 119 ? -0.077 -1.656 1.734 1.00 96.50 119 PHE A O 1
ATOM 941 N N . LEU A 1 120 ? 1.463 -0.728 0.371 1.00 96.25 120 LEU A N 1
ATOM 942 C CA . LEU A 1 120 ? 1.952 0.260 1.339 1.00 96.25 120 LEU A CA 1
ATOM 943 C C . LEU A 1 120 ? 0.834 1.204 1.797 1.00 96.25 120 LEU A C 1
ATOM 945 O O . LEU A 1 120 ? 0.671 1.419 2.995 1.00 96.25 120 LEU A O 1
ATOM 949 N N . ALA A 1 121 ? 0.037 1.709 0.853 1.00 95.81 121 ALA A N 1
ATOM 950 C CA . ALA A 1 121 ? -1.067 2.626 1.121 1.00 95.81 121 ALA A CA 1
ATOM 951 C C . ALA A 1 121 ? -2.082 2.032 2.109 1.00 95.81 121 ALA A C 1
ATOM 953 O O . ALA A 1 121 ? -2.440 2.647 3.112 1.00 95.81 121 ALA A O 1
ATOM 954 N N . LEU A 1 122 ? -2.537 0.808 1.824 1.00 96.75 122 LEU A N 1
ATOM 955 C CA . LEU A 1 122 ? -3.513 0.107 2.655 1.00 96.75 122 LEU A CA 1
ATOM 956 C C . LEU A 1 122 ? -2.911 -0.317 3.996 1.00 96.75 122 LEU A C 1
ATOM 958 O O . LEU A 1 122 ? -3.556 -0.173 5.036 1.00 96.75 122 LEU A O 1
ATOM 962 N N . ASN A 1 123 ? -1.683 -0.840 3.982 1.00 96.50 123 ASN A N 1
ATOM 963 C CA . ASN A 1 123 ? -1.019 -1.307 5.190 1.00 96.50 123 ASN A CA 1
ATOM 964 C C . ASN A 1 123 ? -0.813 -0.164 6.190 1.00 96.50 123 ASN A C 1
ATOM 966 O O . ASN A 1 123 ? -1.251 -0.332 7.325 1.00 96.50 123 ASN A O 1
ATOM 970 N N . GLY A 1 124 ? -0.286 0.989 5.761 1.00 95.88 124 GLY A N 1
ATOM 971 C CA . GLY A 1 124 ? -0.031 2.136 6.641 1.00 95.88 124 GLY A CA 1
ATOM 972 C C . GLY A 1 124 ? -1.275 2.591 7.408 1.00 95.88 124 GLY A C 1
ATOM 973 O O . GLY A 1 124 ? -1.272 2.641 8.634 1.00 95.88 124 GLY A O 1
ATOM 974 N N . ILE A 1 125 ? -2.404 2.797 6.715 1.00 97.06 125 ILE A N 1
ATOM 975 C CA . ILE A 1 125 ? -3.659 3.221 7.370 1.00 97.06 125 ILE A CA 1
ATOM 976 C C . ILE A 1 125 ? -4.229 2.143 8.301 1.00 97.06 125 ILE A C 1
ATOM 978 O O . ILE A 1 125 ? -4.744 2.452 9.376 1.00 97.06 125 ILE A O 1
ATOM 982 N N . THR A 1 126 ? -4.171 0.867 7.907 1.00 96.94 126 THR A N 1
ATOM 983 C CA . THR A 1 126 ? -4.689 -0.205 8.774 1.00 96.94 126 THR A CA 1
ATOM 984 C C . THR A 1 126 ? -3.827 -0.412 10.015 1.00 96.94 126 THR A C 1
ATOM 986 O O . THR A 1 126 ? -4.371 -0.576 11.104 1.00 96.94 126 THR A O 1
ATOM 989 N N . GLU A 1 127 ? -2.501 -0.395 9.882 1.00 95.12 127 GLU A N 1
ATOM 990 C CA . GLU A 1 127 ? -1.592 -0.563 11.012 1.00 95.12 127 GLU A CA 1
ATOM 991 C C . GLU A 1 127 ? -1.616 0.634 11.951 1.00 95.12 127 GLU A C 1
ATOM 993 O O . GLU A 1 127 ? -1.638 0.424 13.162 1.00 95.12 127 GLU A O 1
ATOM 998 N N . CYS A 1 128 ? -1.691 1.866 11.441 1.00 94.94 128 CYS A N 1
ATOM 999 C CA . CYS A 1 128 ? -1.737 3.036 12.311 1.00 94.94 128 CYS A CA 1
ATOM 1000 C C . CYS A 1 128 ? -2.974 3.017 13.224 1.00 94.94 128 CYS A C 1
ATOM 1002 O O . CYS A 1 128 ? -2.860 3.275 14.423 1.00 94.94 128 CYS A O 1
ATOM 1004 N N . PHE A 1 129 ? -4.135 2.599 12.707 1.00 96.44 129 PHE A N 1
ATOM 1005 C CA . PHE A 1 129 ? -5.326 2.380 13.527 1.00 96.44 129 PHE A CA 1
ATOM 1006 C C . PHE A 1 129 ? -5.116 1.255 14.551 1.00 96.44 129 PHE A C 1
ATOM 1008 O O . PHE A 1 129 ? -5.430 1.417 15.730 1.00 96.44 129 PHE A O 1
ATOM 1015 N N . VAL A 1 130 ? -4.567 0.116 14.119 1.00 95.44 130 VAL A N 1
ATOM 1016 C CA . VAL A 1 130 ? -4.318 -1.041 14.992 1.00 95.44 130 VAL A CA 1
ATOM 1017 C C . VAL A 1 130 ? -3.389 -0.668 16.153 1.00 95.44 130 VAL A C 1
ATOM 1019 O O . VAL A 1 130 ? -3.721 -0.939 17.307 1.00 95.44 130 VAL A O 1
ATOM 1022 N N . PHE A 1 131 ? -2.278 0.019 15.882 1.00 94.44 131 PHE A N 1
ATOM 1023 C CA . PHE A 1 131 ? -1.341 0.481 16.909 1.00 94.44 131 PHE A CA 1
ATOM 1024 C C . PHE A 1 131 ? -1.939 1.539 17.840 1.00 94.44 131 PHE A C 1
ATOM 1026 O O . PHE A 1 131 ? -1.561 1.609 19.010 1.00 94.44 131 PHE A O 1
ATOM 1033 N N . ALA A 1 132 ? -2.867 2.361 17.348 1.00 94.81 132 ALA A N 1
ATOM 1034 C CA . ALA A 1 132 ? -3.584 3.316 18.181 1.00 94.81 132 ALA A CA 1
ATOM 1035 C C . ALA A 1 132 ? -4.597 2.638 19.123 1.00 94.81 132 ALA A C 1
ATOM 1037 O O . ALA A 1 132 ? -4.808 3.130 20.230 1.00 94.81 132 ALA A O 1
ATOM 1038 N N . ALA A 1 133 ? -5.196 1.516 18.707 1.00 93.69 133 ALA A N 1
ATOM 1039 C CA . ALA A 1 133 ? -6.224 0.799 19.466 1.00 93.69 133 ALA A CA 1
ATOM 1040 C C . ALA A 1 133 ? -5.664 -0.242 20.458 1.00 93.69 133 ALA A C 1
ATOM 1042 O O . ALA A 1 133 ? -6.258 -0.476 21.515 1.00 93.69 133 ALA A O 1
ATOM 1043 N N . MET A 1 134 ? -4.546 -0.893 20.126 1.00 92.69 134 MET A N 1
ATOM 1044 C CA . MET A 1 134 ? -3.969 -1.978 20.928 1.00 92.69 134 MET A CA 1
ATOM 1045 C C . MET A 1 134 ? -3.458 -1.519 22.305 1.00 92.69 134 MET A C 1
ATOM 1047 O O . MET A 1 134 ? -2.941 -0.414 22.480 1.00 92.69 134 MET A O 1
ATOM 1051 N N . GLU A 1 135 ? -3.563 -2.413 23.293 1.00 91.75 135 GLU A N 1
ATOM 1052 C CA . GLU A 1 135 ? -2.833 -2.299 24.561 1.00 91.75 135 GLU A CA 1
ATOM 1053 C C . GLU A 1 135 ? -1.357 -2.676 24.368 1.00 91.75 135 GLU A C 1
ATOM 1055 O O . GLU A 1 135 ? -1.010 -3.395 23.432 1.00 91.75 135 GLU A O 1
ATOM 1060 N N . GLN A 1 136 ? -0.485 -2.261 25.289 1.00 88.25 136 GLN A N 1
ATOM 1061 C CA . GLN A 1 136 ? 0.942 -2.579 25.259 1.00 88.25 136 GLN A CA 1
ATOM 1062 C C . GLN A 1 136 ? 1.234 -4.084 25.112 1.00 88.25 136 GLN A C 1
ATOM 1064 O O . GLN A 1 136 ? 2.079 -4.462 24.309 1.00 88.25 136 GLN A O 1
ATOM 1069 N N . SER A 1 137 ? 0.504 -4.950 25.822 1.00 87.94 137 SER A N 1
ATOM 1070 C CA . SER A 1 137 ? 0.692 -6.409 25.757 1.00 87.94 137 SER A CA 1
ATOM 1071 C C . SER A 1 137 ? 0.382 -6.993 24.368 1.00 87.94 137 SER A C 1
ATOM 1073 O O . SER A 1 137 ? 1.070 -7.899 23.887 1.00 87.94 137 SER A O 1
ATOM 1075 N N . GLU A 1 138 ? -0.630 -6.447 23.692 1.00 89.56 138 GLU A N 1
ATOM 1076 C CA . GLU A 1 138 ? -1.005 -6.818 22.328 1.00 89.56 138 GLU A CA 1
ATOM 1077 C C . GLU A 1 138 ? -0.018 -6.241 21.303 1.00 89.56 138 GLU A C 1
ATOM 1079 O O . GLU A 1 138 ? 0.331 -6.941 20.350 1.00 89.56 138 GLU A O 1
ATOM 1084 N N . VAL A 1 139 ? 0.506 -5.029 21.533 1.00 89.50 139 VAL A N 1
ATOM 1085 C CA . VAL A 1 139 ? 1.597 -4.445 20.731 1.00 89.50 139 VAL A CA 1
ATOM 1086 C C . VAL A 1 139 ? 2.856 -5.308 20.818 1.00 89.50 139 VAL A C 1
ATOM 1088 O O . VAL A 1 139 ? 3.448 -5.623 19.788 1.00 89.50 139 VAL A O 1
ATOM 1091 N N . ASP A 1 140 ? 3.240 -5.767 22.009 1.00 90.44 140 ASP A N 1
ATOM 1092 C CA . ASP A 1 140 ? 4.417 -6.626 22.186 1.00 90.44 140 ASP A CA 1
ATOM 1093 C C . ASP A 1 140 ? 4.243 -7.964 21.452 1.00 90.44 140 ASP A C 1
ATOM 1095 O O . ASP A 1 140 ? 5.144 -8.436 20.749 1.00 90.44 140 ASP A O 1
ATOM 1099 N N . ARG A 1 141 ? 3.046 -8.557 21.529 1.00 89.69 141 ARG A N 1
ATOM 1100 C CA . ARG A 1 141 ? 2.702 -9.764 20.766 1.00 89.69 141 ARG A CA 1
ATOM 1101 C C . ARG A 1 141 ? 2.716 -9.515 19.258 1.00 89.69 141 ARG A C 1
ATOM 1103 O O . ARG A 1 141 ? 3.171 -10.382 18.507 1.00 89.69 141 ARG A O 1
ATOM 1110 N N . TYR A 1 142 ? 2.227 -8.363 18.807 1.00 90.00 142 TYR A N 1
ATOM 1111 C CA . TYR A 1 142 ? 2.280 -7.960 17.403 1.00 90.00 142 TYR A CA 1
ATOM 1112 C C . TYR A 1 142 ? 3.730 -7.802 16.932 1.00 90.00 142 TYR A C 1
ATOM 1114 O O .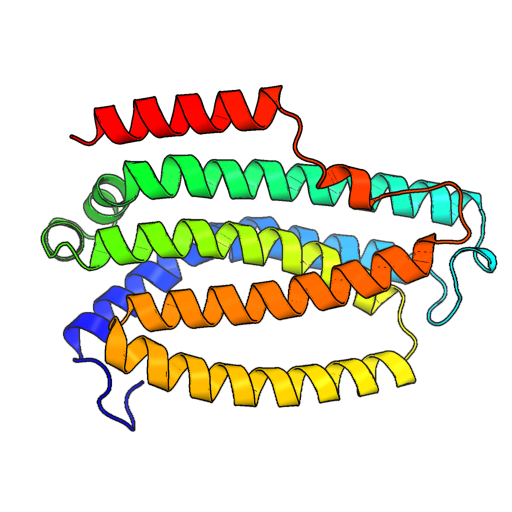 TYR A 1 142 ? 4.095 -8.356 15.897 1.00 90.00 142 TYR A O 1
ATOM 1122 N N . ASN A 1 143 ? 4.589 -7.172 17.735 1.00 89.88 143 ASN A N 1
ATOM 1123 C CA . ASN A 1 143 ? 6.017 -7.021 17.456 1.00 89.88 143 ASN A CA 1
ATOM 1124 C C . ASN A 1 143 ? 6.735 -8.373 17.345 1.00 89.88 143 ASN A C 1
ATOM 1126 O O . ASN A 1 143 ? 7.554 -8.565 16.446 1.00 89.88 143 ASN A O 1
ATOM 1130 N N . MET A 1 144 ? 6.377 -9.356 18.176 1.00 90.44 144 MET A N 1
ATOM 1131 C CA . MET A 1 144 ? 6.905 -10.720 18.033 1.00 90.44 144 MET A CA 1
ATOM 1132 C C . MET A 1 144 ? 6.452 -11.388 16.727 1.00 90.44 144 MET A C 1
ATOM 1134 O O . MET A 1 144 ? 7.237 -12.083 16.077 1.00 90.44 144 MET A O 1
ATOM 1138 N N . ARG A 1 145 ? 5.210 -11.147 16.282 1.00 89.75 145 ARG A N 1
ATOM 1139 C CA . ARG A 1 145 ? 4.751 -11.604 14.957 1.00 89.75 145 ARG A CA 1
ATOM 1140 C C . ARG A 1 145 ? 5.489 -10.888 13.825 1.00 89.75 145 ARG A C 1
ATOM 1142 O O . ARG A 1 145 ? 5.842 -11.548 12.852 1.00 89.75 145 ARG A O 1
ATOM 1149 N N . LEU A 1 146 ? 5.765 -9.588 13.953 1.00 88.69 146 LEU A N 1
ATOM 1150 C CA . LEU A 1 146 ? 6.574 -8.834 12.988 1.00 88.69 146 LEU A CA 1
ATOM 1151 C C . LEU A 1 146 ? 8.000 -9.385 12.889 1.00 88.69 146 LEU A C 1
ATOM 1153 O O . LEU A 1 146 ? 8.539 -9.487 11.786 1.00 88.69 146 LEU A O 1
ATOM 1157 N N . LEU A 1 147 ? 8.597 -9.796 14.011 1.00 91.75 147 LEU A N 1
ATOM 1158 C CA . LEU A 1 147 ? 9.911 -10.438 14.018 1.00 91.75 147 LEU A CA 1
ATOM 1159 C C . LEU A 1 147 ? 9.888 -11.752 13.226 1.00 91.75 147 LEU A C 1
ATOM 1161 O O . LEU A 1 147 ? 10.730 -11.962 12.354 1.00 91.75 147 LEU A O 1
ATOM 1165 N N . PHE A 1 148 ? 8.891 -12.608 13.468 1.00 92.56 148 PHE A N 1
ATOM 1166 C CA . PHE A 1 148 ? 8.712 -13.837 12.690 1.00 92.56 148 PHE A CA 1
ATOM 1167 C C . PHE A 1 148 ? 8.491 -13.546 11.196 1.00 92.56 148 PHE A C 1
ATOM 1169 O O . PHE A 1 148 ? 9.150 -14.147 10.345 1.00 92.56 148 PHE A O 1
ATOM 1176 N N . LEU A 1 149 ? 7.621 -12.584 10.866 1.00 90.12 149 LEU A N 1
ATOM 1177 C CA . LEU A 1 149 ? 7.393 -12.147 9.486 1.00 90.12 149 LEU A CA 1
ATOM 1178 C C . LEU A 1 149 ? 8.672 -11.615 8.831 1.00 90.12 149 LEU A C 1
ATOM 1180 O O . LEU A 1 149 ? 8.879 -11.865 7.651 1.00 90.12 149 LEU A O 1
ATOM 1184 N N . SER A 1 150 ? 9.563 -10.965 9.583 1.00 90.88 150 SER A N 1
ATOM 1185 C CA . SER A 1 150 ? 10.852 -10.479 9.072 1.00 90.88 150 SER A CA 1
ATOM 1186 C C . SER A 1 150 ? 11.783 -11.627 8.674 1.00 90.88 150 SER A C 1
ATOM 1188 O O . SER A 1 150 ? 12.453 -11.548 7.644 1.00 90.88 150 SER A O 1
ATOM 1190 N N . VAL A 1 151 ? 11.792 -12.726 9.437 1.00 93.50 151 VAL A N 1
ATOM 1191 C CA . VAL A 1 151 ? 12.543 -13.943 9.078 1.00 93.50 151 VAL A CA 1
ATOM 1192 C C . VAL A 1 151 ? 11.958 -14.585 7.819 1.00 93.50 151 VAL A C 1
ATOM 1194 O O . VAL A 1 151 ? 12.698 -14.903 6.888 1.00 93.50 151 VAL A O 1
ATOM 1197 N N . VAL A 1 152 ? 10.630 -14.724 7.748 1.00 92.88 152 VAL A N 1
ATOM 1198 C CA . VAL A 1 152 ? 9.940 -15.241 6.552 1.00 92.88 152 VAL A CA 1
ATOM 1199 C C . VAL A 1 152 ? 10.225 -14.357 5.336 1.00 92.88 152 VAL A C 1
ATOM 1201 O O . VAL A 1 152 ? 10.554 -14.867 4.266 1.00 92.88 152 VAL A O 1
ATOM 1204 N N . PHE A 1 153 ? 10.166 -13.037 5.503 1.00 92.44 153 PHE A N 1
ATOM 1205 C CA . PHE A 1 153 ? 10.495 -12.062 4.471 1.00 92.44 153 PHE A CA 1
ATOM 1206 C C . PHE A 1 153 ? 11.942 -12.194 3.998 1.00 92.44 153 PHE A C 1
ATOM 1208 O O . PHE A 1 153 ? 12.176 -12.126 2.795 1.00 92.44 153 PHE A O 1
ATOM 1215 N N . LEU A 1 154 ? 12.907 -12.419 4.894 1.00 92.94 154 LEU A N 1
ATOM 1216 C CA . LEU A 1 154 ? 14.307 -12.619 4.513 1.00 92.94 154 LEU A CA 1
ATOM 1217 C C . LEU A 1 154 ? 14.473 -13.862 3.627 1.00 92.94 154 LEU A C 1
ATOM 1219 O O . LEU A 1 154 ? 15.131 -13.797 2.586 1.00 92.94 154 LEU A O 1
ATOM 1223 N N . VAL A 1 155 ? 13.839 -14.975 4.007 1.00 93.25 155 VAL A N 1
ATOM 1224 C CA . VAL A 1 155 ? 13.865 -16.227 3.233 1.00 93.25 155 VAL A CA 1
ATOM 1225 C C . VAL A 1 155 ? 13.181 -16.048 1.876 1.00 93.25 155 VAL A C 1
ATOM 1227 O O . VAL A 1 155 ? 13.755 -16.415 0.849 1.00 93.25 155 VAL A O 1
ATOM 1230 N N . LEU A 1 156 ? 11.990 -15.441 1.851 1.00 92.69 156 LEU A N 1
ATOM 1231 C CA . LEU A 1 156 ? 11.256 -15.149 0.617 1.00 92.69 156 LEU A CA 1
ATOM 1232 C C . LEU A 1 156 ? 12.035 -14.202 -0.293 1.00 92.69 156 LEU A C 1
ATOM 1234 O O . LEU A 1 156 ? 12.128 -14.453 -1.490 1.00 92.69 156 LEU A O 1
ATOM 1238 N N . SER A 1 157 ? 12.631 -13.154 0.272 1.00 92.44 157 SER A N 1
ATOM 1239 C CA . SER A 1 157 ? 13.473 -12.207 -0.454 1.00 92.44 157 SER A CA 1
ATOM 1240 C C . SER A 1 157 ? 14.638 -12.922 -1.110 1.00 92.44 157 SER A C 1
ATOM 1242 O O . SER A 1 157 ? 14.874 -12.719 -2.295 1.00 92.44 157 SER A O 1
ATOM 1244 N N . TYR A 1 158 ? 15.333 -13.802 -0.390 1.00 91.00 158 TYR A N 1
ATOM 1245 C CA . TYR A 1 158 ? 16.425 -14.581 -0.968 1.00 91.00 158 TYR A CA 1
ATOM 1246 C C . TYR A 1 158 ? 15.942 -15.502 -2.101 1.00 91.00 158 TYR A C 1
ATOM 1248 O O . TYR A 1 158 ? 16.496 -15.467 -3.201 1.00 91.00 158 TYR A O 1
ATOM 1256 N N . ALA A 1 159 ? 14.886 -16.285 -1.861 1.00 93.19 159 ALA A N 1
ATOM 1257 C CA . ALA A 1 159 ? 14.364 -17.246 -2.832 1.00 93.19 159 ALA A CA 1
ATOM 1258 C C . ALA A 1 159 ? 13.831 -16.567 -4.106 1.00 93.19 159 ALA A C 1
ATOM 1260 O O . ALA A 1 159 ? 14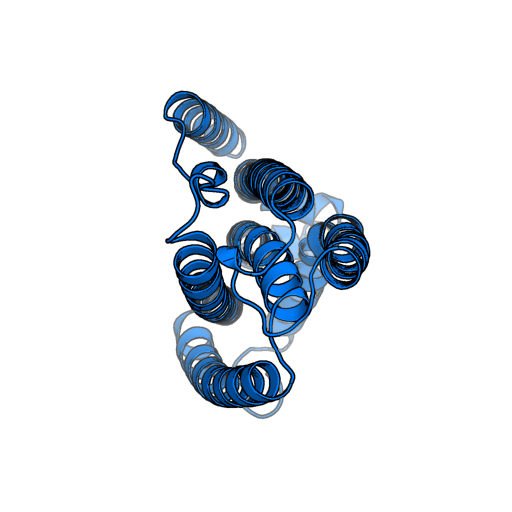.194 -16.957 -5.216 1.00 93.19 159 ALA A O 1
ATOM 1261 N N . LEU A 1 160 ? 13.010 -15.524 -3.955 1.00 92.62 160 LEU A N 1
ATOM 1262 C CA . LEU A 1 160 ? 12.419 -14.796 -5.077 1.00 92.62 160 LEU A CA 1
ATOM 1263 C C . LEU A 1 160 ? 13.456 -13.962 -5.820 1.00 92.62 160 LEU A C 1
ATOM 1265 O O . LEU A 1 160 ? 13.408 -13.925 -7.045 1.00 92.62 160 LEU A O 1
ATOM 1269 N N . THR A 1 161 ? 14.417 -13.344 -5.125 1.00 92.19 161 THR A N 1
ATOM 1270 C CA . THR A 1 161 ? 15.490 -12.597 -5.805 1.00 92.19 161 THR A CA 1
ATOM 1271 C C . THR A 1 161 ? 16.360 -13.529 -6.645 1.00 92.19 161 THR A C 1
ATOM 1273 O O . THR A 1 161 ? 16.746 -13.174 -7.753 1.00 92.19 161 THR A O 1
ATOM 1276 N N . ARG A 1 162 ? 16.614 -14.759 -6.180 1.00 89.50 162 ARG A N 1
ATOM 1277 C CA . ARG A 1 162 ? 17.335 -15.764 -6.975 1.00 89.50 162 ARG A CA 1
ATOM 1278 C C . ARG A 1 162 ? 16.546 -16.229 -8.206 1.00 89.50 162 ARG A C 1
ATOM 1280 O O . ARG A 1 162 ? 17.158 -16.564 -9.213 1.00 89.50 162 ARG A O 1
ATOM 1287 N N . ALA A 1 163 ? 15.215 -16.273 -8.124 1.00 89.94 163 ALA A N 1
ATOM 1288 C CA . ALA A 1 163 ? 14.353 -16.733 -9.214 1.00 89.94 163 ALA A CA 1
ATOM 1289 C C . ALA A 1 163 ? 14.018 -15.636 -10.243 1.00 89.94 163 ALA A C 1
ATOM 1291 O O . ALA A 1 163 ? 13.965 -15.914 -11.437 1.00 89.94 163 ALA A O 1
ATOM 1292 N N . PHE A 1 164 ? 13.790 -14.401 -9.788 1.00 89.56 164 PHE A N 1
ATOM 1293 C CA . PHE A 1 164 ? 13.242 -13.299 -10.594 1.00 89.56 164 PHE A CA 1
ATOM 1294 C C . PHE A 1 164 ? 14.099 -12.024 -10.554 1.00 89.56 164 PHE A C 1
ATOM 1296 O O . PHE A 1 164 ? 13.640 -10.953 -10.953 1.00 89.56 164 PHE A O 1
ATOM 1303 N N . GLY A 1 165 ? 15.322 -12.096 -10.029 1.00 89.69 165 GLY A N 1
ATOM 1304 C CA . GLY A 1 165 ? 16.200 -10.938 -9.890 1.00 89.69 165 GLY A CA 1
ATOM 1305 C C . GLY A 1 165 ? 15.618 -9.864 -8.965 1.00 89.69 165 GLY A C 1
ATOM 1306 O O . GLY A 1 165 ? 14.919 -10.147 -7.992 1.00 89.69 165 GLY A O 1
ATOM 1307 N N . SER A 1 166 ? 15.892 -8.600 -9.272 1.00 89.25 166 SER A N 1
ATOM 1308 C CA . SER A 1 166 ? 15.462 -7.442 -8.478 1.00 89.25 166 SER A CA 1
ATOM 1309 C C . SER A 1 166 ? 13.933 -7.326 -8.367 1.00 89.25 166 SER A C 1
ATOM 1311 O O . SER A 1 166 ? 13.419 -6.907 -7.329 1.00 89.25 166 SER A O 1
ATOM 1313 N N . VAL A 1 167 ? 13.188 -7.776 -9.383 1.00 90.81 167 VAL A N 1
ATOM 1314 C CA . VAL A 1 167 ? 11.718 -7.871 -9.341 1.00 90.81 167 VAL A CA 1
ATOM 1315 C C . VAL A 1 167 ? 11.264 -8.839 -8.249 1.00 90.81 167 VAL A C 1
ATOM 1317 O O . VAL A 1 167 ? 10.315 -8.552 -7.521 1.00 90.81 167 VAL A O 1
ATOM 1320 N N . GLY A 1 168 ? 11.975 -9.954 -8.078 1.00 92.44 168 GLY A N 1
ATOM 1321 C CA . GLY A 1 168 ? 11.715 -10.915 -7.009 1.00 92.44 168 GLY A CA 1
ATOM 1322 C C . GLY A 1 168 ? 11.793 -10.297 -5.615 1.00 92.44 168 GLY A C 1
ATOM 1323 O O . GLY A 1 168 ? 10.990 -10.632 -4.744 1.00 92.44 168 GLY A O 1
ATOM 1324 N N . PHE A 1 169 ? 12.692 -9.334 -5.416 1.00 92.00 169 PHE A N 1
ATOM 1325 C CA . PHE A 1 169 ? 12.774 -8.595 -4.162 1.00 92.00 169 PHE A CA 1
ATOM 1326 C C . PHE A 1 169 ? 11.557 -7.685 -3.936 1.00 92.00 169 PHE A C 1
ATOM 1328 O O . PHE A 1 169 ? 11.014 -7.649 -2.831 1.00 92.00 169 PHE A O 1
ATOM 1335 N N . VAL A 1 170 ? 11.069 -6.998 -4.976 1.00 93.94 170 VAL A N 1
ATOM 1336 C CA . VAL A 1 170 ? 9.822 -6.210 -4.895 1.00 93.94 170 VAL A CA 1
ATOM 1337 C C . VAL A 1 170 ? 8.631 -7.119 -4.579 1.00 93.94 170 VAL A C 1
ATOM 1339 O O . VAL A 1 170 ? 7.843 -6.812 -3.687 1.00 93.94 170 VAL A O 1
ATOM 1342 N N . LEU A 1 171 ? 8.534 -8.280 -5.231 1.00 94.56 171 LEU A N 1
ATOM 1343 C CA . LEU A 1 171 ? 7.481 -9.267 -4.965 1.00 94.56 171 LEU A CA 1
ATOM 1344 C C . LEU A 1 171 ? 7.514 -9.785 -3.522 1.00 94.56 171 LEU A C 1
ATOM 1346 O O . LEU A 1 171 ? 6.464 -9.899 -2.888 1.00 94.56 171 LEU A O 1
ATOM 1350 N N . ALA A 1 172 ? 8.701 -10.053 -2.974 1.00 95.00 172 ALA A N 1
ATOM 1351 C CA . ALA A 1 172 ? 8.846 -10.442 -1.573 1.00 95.00 172 ALA A CA 1
ATOM 1352 C C . ALA A 1 172 ? 8.324 -9.349 -0.623 1.00 95.00 172 ALA A C 1
ATOM 1354 O O . ALA A 1 172 ? 7.653 -9.656 0.365 1.00 95.00 172 ALA A O 1
ATOM 1355 N N . ASN A 1 173 ? 8.570 -8.075 -0.946 1.00 94.81 173 ASN A N 1
ATOM 1356 C CA . ASN A 1 173 ? 8.031 -6.943 -0.193 1.00 94.81 173 ASN A CA 1
ATOM 1357 C C . ASN A 1 173 ? 6.502 -6.847 -0.313 1.00 94.81 173 ASN A C 1
ATOM 1359 O O . ASN A 1 173 ? 5.831 -6.651 0.702 1.00 94.81 173 ASN A O 1
ATOM 1363 N N . CYS A 1 174 ? 5.934 -7.062 -1.505 1.00 95.62 174 CYS A N 1
ATOM 1364 C CA . CYS A 1 174 ? 4.482 -7.142 -1.690 1.00 95.62 174 CYS A CA 1
ATOM 1365 C C . CYS A 1 174 ? 3.860 -8.232 -0.809 1.00 95.62 174 CYS A C 1
ATOM 1367 O O . CYS A 1 174 ? 2.881 -7.969 -0.115 1.00 95.62 174 CYS A O 1
ATOM 1369 N N . LEU A 1 175 ? 4.441 -9.437 -0.788 1.00 95.38 175 LEU A N 1
ATOM 1370 C CA . LEU A 1 175 ? 3.956 -10.541 0.047 1.00 95.38 175 LEU A CA 1
ATOM 1371 C C . LEU A 1 175 ? 4.037 -10.208 1.540 1.00 95.38 175 LEU A C 1
ATOM 1373 O O . LEU A 1 175 ? 3.080 -10.450 2.275 1.00 95.38 175 LEU A O 1
ATOM 1377 N N . ASN A 1 176 ? 5.146 -9.616 1.986 1.00 94.88 176 ASN A N 1
ATOM 1378 C CA . ASN A 1 176 ? 5.305 -9.190 3.373 1.00 94.88 176 ASN A CA 1
ATOM 1379 C C . ASN A 1 176 ? 4.238 -8.157 3.776 1.00 94.88 176 ASN A C 1
ATOM 1381 O O . ASN A 1 176 ? 3.569 -8.322 4.798 1.00 94.88 176 ASN A O 1
ATOM 1385 N N . MET A 1 177 ? 4.011 -7.135 2.944 1.00 95.00 177 MET A N 1
ATOM 1386 C CA . MET A 1 177 ? 2.972 -6.133 3.209 1.00 95.00 177 MET A CA 1
ATOM 1387 C C . MET A 1 177 ? 1.558 -6.709 3.114 1.00 95.00 177 MET A C 1
ATOM 1389 O O . MET A 1 177 ? 0.698 -6.318 3.898 1.00 95.00 177 MET A O 1
ATOM 1393 N N . ALA A 1 178 ? 1.307 -7.679 2.232 1.00 95.44 178 ALA A N 1
ATOM 1394 C CA . ALA A 1 178 ? 0.019 -8.363 2.150 1.00 95.44 178 ALA A CA 1
ATOM 1395 C C . ALA A 1 178 ? -0.293 -9.165 3.427 1.00 95.44 178 ALA A C 1
ATOM 1397 O O . ALA A 1 178 ? -1.418 -9.113 3.928 1.00 95.44 178 ALA A O 1
ATOM 1398 N N . LEU A 1 179 ? 0.694 -9.872 3.990 1.00 94.06 179 LEU A N 1
ATOM 1399 C CA . LEU A 1 179 ? 0.540 -10.607 5.253 1.00 94.06 179 LEU A CA 1
ATOM 1400 C C . LEU A 1 179 ? 0.275 -9.668 6.438 1.00 94.06 179 LEU A C 1
ATOM 1402 O O . LEU A 1 179 ? -0.587 -9.956 7.279 1.00 94.06 179 LEU A O 1
ATOM 1406 N N . ARG A 1 180 ? 0.986 -8.537 6.487 1.00 94.06 180 ARG A N 1
ATOM 1407 C CA . ARG A 1 180 ? 0.766 -7.486 7.490 1.00 94.06 180 ARG A CA 1
ATOM 1408 C C . ARG A 1 180 ? -0.630 -6.885 7.362 1.00 94.06 180 ARG A C 1
ATOM 1410 O O . ARG A 1 180 ? -1.391 -6.916 8.323 1.00 94.06 180 ARG A O 1
ATOM 1417 N N . LEU A 1 181 ? -1.020 -6.474 6.155 1.00 95.56 181 LEU A N 1
ATOM 1418 C CA . LEU A 1 181 ? -2.363 -5.979 5.857 1.00 95.56 181 LEU A CA 1
ATOM 1419 C C . LEU A 1 181 ? -3.443 -6.985 6.279 1.00 95.56 181 LEU A C 1
ATOM 1421 O O . LEU A 1 181 ? -4.379 -6.617 6.980 1.00 95.56 181 LEU A O 1
ATOM 1425 N N . ALA A 1 182 ? -3.305 -8.266 5.929 1.00 94.75 182 ALA A N 1
ATOM 1426 C CA . ALA A 1 182 ? -4.266 -9.295 6.324 1.00 94.75 182 ALA A CA 1
ATOM 1427 C C . ALA A 1 182 ? -4.384 -9.437 7.852 1.00 94.75 182 ALA A C 1
ATOM 1429 O O . ALA A 1 182 ? -5.475 -9.683 8.368 1.00 94.75 182 ALA A O 1
ATOM 1430 N N . SER A 1 183 ? -3.279 -9.279 8.583 1.00 93.31 183 SER A N 1
ATOM 1431 C CA . SER A 1 183 ? -3.268 -9.315 10.049 1.00 93.31 183 SER A CA 1
ATOM 1432 C C . SER A 1 183 ? -3.993 -8.106 10.647 1.00 93.31 183 SER A C 1
ATOM 1434 O O . SER A 1 183 ? -4.845 -8.282 11.521 1.00 93.31 183 SER A O 1
ATOM 1436 N N . SER A 1 184 ? -3.738 -6.907 10.120 1.00 94.88 184 SER A N 1
ATOM 1437 C CA . SER A 1 184 ? -4.411 -5.672 10.537 1.00 94.88 184 SER A CA 1
ATOM 1438 C C . SER A 1 184 ? -5.905 -5.689 10.219 1.00 94.88 184 SER A C 1
ATOM 1440 O O . SER A 1 184 ? -6.725 -5.354 11.070 1.00 94.88 184 SER A O 1
ATOM 1442 N N . LEU A 1 185 ? -6.293 -6.167 9.033 1.00 95.56 185 LEU A N 1
ATOM 1443 C CA . LEU A 1 185 ? -7.700 -6.313 8.648 1.00 95.56 185 LEU A CA 1
ATOM 1444 C C . LEU A 1 185 ? -8.446 -7.288 9.563 1.00 95.56 185 LEU A C 1
ATOM 1446 O O . LEU A 1 185 ? -9.571 -7.001 9.966 1.00 95.56 185 LEU A O 1
ATOM 1450 N N . LYS A 1 186 ? -7.821 -8.415 9.934 1.00 94.38 186 LYS A N 1
ATOM 1451 C CA . LYS A 1 186 ? -8.400 -9.360 10.904 1.00 94.38 186 LYS A CA 1
ATOM 1452 C C . LYS A 1 186 ? -8.624 -8.704 12.264 1.00 94.38 186 LYS A C 1
ATOM 1454 O O . LYS A 1 186 ? -9.673 -8.930 12.863 1.00 94.38 186 LYS A O 1
ATOM 1459 N N . PHE A 1 187 ? -7.674 -7.895 12.734 1.00 94.69 187 PHE A N 1
ATOM 1460 C CA . PHE A 1 187 ? -7.830 -7.153 13.985 1.00 94.69 187 PHE A CA 1
ATOM 1461 C C . PHE A 1 187 ? -8.975 -6.142 13.896 1.00 94.69 187 PHE A C 1
ATOM 1463 O O . PHE A 1 187 ? -9.855 -6.163 14.747 1.00 94.69 187 PHE A O 1
ATOM 1470 N N . ILE A 1 188 ? -9.016 -5.310 12.850 1.00 95.44 188 ILE A N 1
ATOM 1471 C CA . ILE A 1 188 ? -10.073 -4.301 12.661 1.00 95.44 188 ILE A CA 1
ATOM 1472 C C . ILE A 1 188 ? -11.451 -4.970 12.577 1.00 95.44 188 ILE A C 1
ATOM 1474 O O . ILE A 1 188 ? -12.391 -4.535 13.236 1.00 95.44 188 ILE A O 1
ATOM 1478 N N . ALA A 1 189 ? -11.574 -6.063 11.820 1.00 94.69 189 ALA A N 1
ATOM 1479 C CA . ALA A 1 189 ? -12.824 -6.813 11.716 1.00 94.69 189 ALA A CA 1
ATOM 1480 C C . ALA A 1 189 ? -13.274 -7.390 13.068 1.00 94.69 189 ALA A C 1
ATOM 1482 O O . ALA A 1 189 ? -14.464 -7.386 13.368 1.00 94.69 189 ALA A O 1
ATOM 1483 N N . ALA A 1 190 ? -12.338 -7.881 13.887 1.00 93.19 190 ALA A N 1
ATOM 1484 C CA . ALA A 1 190 ? -12.642 -8.353 15.235 1.00 93.19 190 ALA A CA 1
ATOM 1485 C C . ALA A 1 190 ? -13.010 -7.197 16.180 1.00 93.19 190 ALA A C 1
ATOM 1487 O O . ALA A 1 190 ? -13.933 -7.340 16.973 1.00 93.19 190 ALA A O 1
ATOM 1488 N N . TYR A 1 191 ? -12.332 -6.053 16.061 1.00 93.44 191 TYR A N 1
ATOM 1489 C CA . TYR A 1 191 ? -12.547 -4.871 16.894 1.00 93.44 191 TYR A CA 1
ATOM 1490 C C . TYR A 1 191 ? -13.957 -4.287 16.739 1.00 93.44 191 TYR A C 1
ATOM 1492 O O . TYR A 1 191 ? -14.582 -3.936 17.736 1.00 93.44 191 TYR A O 1
ATOM 1500 N N . PHE A 1 192 ? -14.469 -4.221 15.505 1.00 93.56 192 PHE A N 1
ATOM 1501 C CA . PHE A 1 192 ? -15.796 -3.672 15.198 1.00 93.56 192 PHE A CA 1
ATOM 1502 C C . PHE A 1 192 ? -16.920 -4.725 15.135 1.00 93.56 192 PHE A C 1
ATOM 1504 O O . PHE A 1 192 ? -18.067 -4.353 14.895 1.00 93.56 192 PHE A O 1
ATOM 1511 N N . ARG A 1 193 ? -16.630 -6.019 15.352 1.00 90.56 193 ARG A N 1
ATOM 1512 C CA . ARG A 1 193 ? -17.583 -7.135 15.153 1.00 90.56 193 ARG A CA 1
ATOM 1513 C C . ARG A 1 193 ? -18.928 -6.934 15.857 1.00 90.56 193 ARG A C 1
ATOM 1515 O O . ARG A 1 193 ? -19.959 -7.238 15.268 1.00 90.56 193 ARG A O 1
ATOM 1522 N N . ASP A 1 194 ? -18.898 -6.443 17.092 1.00 88.56 194 ASP A N 1
ATOM 1523 C CA . ASP A 1 194 ? -20.084 -6.287 17.945 1.00 88.56 194 ASP A CA 1
ATOM 1524 C C . ASP A 1 194 ? -20.692 -4.874 17.863 1.00 88.56 194 ASP A C 1
ATOM 1526 O O . ASP A 1 194 ? -21.523 -4.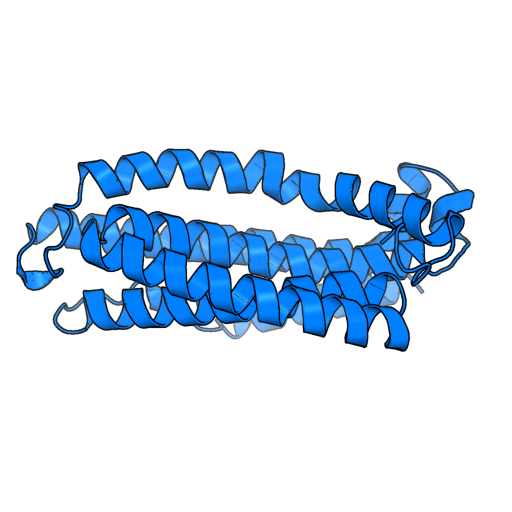490 18.682 1.00 88.56 194 ASP A O 1
ATOM 1530 N N . THR A 1 195 ? -20.273 -4.079 16.876 1.00 89.25 195 THR A N 1
ATOM 1531 C CA . THR A 1 195 ? -20.784 -2.726 16.620 1.00 89.25 195 THR A CA 1
ATOM 1532 C C . THR A 1 195 ? -21.495 -2.672 15.268 1.00 89.25 195 THR A C 1
ATOM 1534 O O . THR A 1 195 ? -21.164 -3.450 14.373 1.00 89.25 195 THR A O 1
ATOM 1537 N N . PRO A 1 196 ? -22.433 -1.733 15.048 1.00 89.31 196 PRO A N 1
ATOM 1538 C CA . PRO A 1 196 ? -23.103 -1.588 13.753 1.00 89.31 196 PRO A CA 1
ATOM 1539 C C . PRO A 1 196 ? -22.197 -1.007 12.649 1.00 89.31 196 PRO A C 1
ATOM 1541 O O . PRO A 1 196 ? -22.639 -0.840 11.512 1.00 89.31 196 PRO A O 1
ATOM 1544 N N . HIS A 1 197 ? -20.946 -0.659 12.960 1.00 91.19 197 HIS A N 1
ATOM 1545 C CA . HIS A 1 197 ? -20.045 0.025 12.042 1.00 91.19 197 HIS A CA 1
ATOM 1546 C C . HIS A 1 197 ? -19.123 -0.952 11.309 1.00 91.19 197 HIS A C 1
ATOM 1548 O O . HIS A 1 197 ? -18.401 -1.727 11.924 1.00 91.19 197 HIS A O 1
ATOM 1554 N N . GLU A 1 198 ? -19.073 -0.854 9.979 1.00 91.44 198 GLU A N 1
ATOM 1555 C CA . GLU A 1 198 ? -18.210 -1.693 9.142 1.00 91.44 198 GLU A CA 1
ATOM 1556 C C . GLU A 1 198 ? -17.223 -0.835 8.324 1.00 91.44 198 GLU A C 1
ATOM 1558 O O . GLU A 1 198 ? -17.419 -0.621 7.123 1.00 91.44 198 GLU A O 1
ATOM 1563 N N . PRO A 1 199 ? -16.128 -0.328 8.926 1.00 91.50 199 PRO A N 1
ATOM 1564 C CA . PRO A 1 199 ? -15.191 0.551 8.219 1.00 91.50 199 PRO A CA 1
ATOM 1565 C C . PRO A 1 199 ? -14.478 -0.142 7.047 1.00 91.50 199 PRO A C 1
ATOM 1567 O O . PRO A 1 199 ? -14.111 0.498 6.061 1.00 91.50 199 PRO A O 1
ATOM 1570 N N . LEU A 1 200 ? -14.337 -1.470 7.107 1.00 92.88 200 LEU A N 1
ATOM 1571 C CA . LEU A 1 200 ? -13.739 -2.275 6.039 1.00 92.88 200 LEU A CA 1
ATOM 1572 C C . LEU A 1 200 ? -14.616 -2.367 4.783 1.00 92.88 200 LEU A C 1
ATOM 1574 O O . LEU A 1 200 ? -14.124 -2.775 3.730 1.00 92.88 200 LEU A O 1
ATOM 1578 N N . ALA A 1 201 ? -15.875 -1.914 4.841 1.00 89.44 201 ALA A N 1
ATOM 1579 C CA . ALA A 1 201 ? -16.723 -1.791 3.660 1.00 89.44 201 ALA A CA 1
ATOM 1580 C C . ALA A 1 201 ? -16.101 -0.883 2.580 1.00 89.44 201 ALA A C 1
ATOM 1582 O O . ALA A 1 201 ? -16.422 -1.035 1.404 1.00 89.44 201 ALA A O 1
ATOM 1583 N N . ALA A 1 202 ? -15.171 0.012 2.947 1.00 86.19 202 ALA A N 1
ATOM 1584 C CA . ALA A 1 202 ? -14.386 0.807 1.999 1.00 86.19 202 ALA A CA 1
ATOM 1585 C C . ALA A 1 202 ? -13.582 -0.029 0.989 1.00 86.19 202 ALA A C 1
ATOM 1587 O O . ALA A 1 202 ? -13.344 0.438 -0.122 1.00 86.19 202 ALA A O 1
ATOM 1588 N N . LEU A 1 203 ? -13.166 -1.241 1.366 1.00 87.62 203 LEU A N 1
ATOM 1589 C CA . LEU A 1 203 ? -12.360 -2.130 0.524 1.00 87.62 203 LEU A CA 1
ATOM 1590 C C . LEU A 1 203 ? -13.210 -3.002 -0.402 1.00 87.62 203 LEU A C 1
ATOM 1592 O O . LEU A 1 203 ? -12.663 -3.710 -1.249 1.00 87.62 203 LEU A O 1
ATOM 1596 N N . ARG A 1 204 ? -14.541 -2.979 -0.253 1.00 87.31 204 ARG A N 1
ATOM 1597 C CA . ARG A 1 204 ? -15.420 -3.744 -1.134 1.00 87.31 204 ARG A CA 1
ATOM 1598 C C . ARG A 1 204 ? -15.293 -3.193 -2.558 1.00 87.31 204 ARG A C 1
ATOM 1600 O O . ARG A 1 204 ? -15.435 -1.983 -2.754 1.00 87.31 204 ARG A O 1
ATOM 1607 N N . PRO A 1 205 ? -15.045 -4.054 -3.558 1.00 73.12 205 PRO A N 1
ATOM 1608 C CA . PRO A 1 205 ? -14.881 -3.609 -4.930 1.00 73.12 205 PRO A CA 1
ATOM 1609 C C . PRO A 1 205 ? -16.199 -3.014 -5.428 1.00 73.12 205 PRO A C 1
ATOM 1611 O O . PRO A 1 205 ? -17.188 -3.719 -5.621 1.00 73.12 205 PRO A O 1
ATOM 1614 N N . ASN A 1 206 ? -16.222 -1.701 -5.645 1.00 86.12 206 ASN A N 1
ATOM 1615 C CA . ASN A 1 206 ? -17.293 -1.087 -6.414 1.00 86.12 206 ASN A CA 1
ATOM 1616 C C . ASN A 1 206 ? -17.044 -1.424 -7.889 1.00 86.12 206 ASN A C 1
ATOM 1618 O O . ASN A 1 206 ? -16.056 -0.972 -8.466 1.00 86.12 206 ASN A O 1
ATOM 1622 N N . LEU A 1 207 ? -17.938 -2.220 -8.480 1.00 85.94 207 LEU A N 1
ATOM 1623 C CA . LEU A 1 207 ? -17.821 -2.711 -9.855 1.00 85.94 207 LEU A CA 1
ATOM 1624 C C . LEU A 1 207 ? -17.617 -1.582 -10.870 1.00 85.94 207 LEU A C 1
ATOM 1626 O O . LEU A 1 207 ? -16.822 -1.743 -11.787 1.00 85.94 207 LEU A O 1
ATOM 1630 N N . ALA A 1 208 ? -18.265 -0.428 -10.679 1.00 88.62 208 ALA A N 1
ATOM 1631 C CA . ALA A 1 208 ? -18.082 0.722 -11.562 1.00 88.62 208 ALA A CA 1
ATOM 1632 C C . ALA A 1 208 ? -16.655 1.285 -11.473 1.00 88.62 208 ALA A C 1
ATOM 1634 O O . ALA A 1 208 ? -16.037 1.564 -12.491 1.00 88.62 208 ALA A O 1
ATOM 1635 N N . LEU A 1 209 ? -16.103 1.395 -10.260 1.00 87.81 209 LEU A N 1
ATOM 1636 C CA . LEU A 1 209 ? -14.719 1.831 -10.045 1.00 87.81 209 LEU A CA 1
ATOM 1637 C C . LEU A 1 209 ? -13.720 0.831 -10.631 1.00 87.81 209 LEU A C 1
ATOM 1639 O O . LEU A 1 209 ? -12.789 1.236 -11.322 1.00 87.81 209 LEU A O 1
ATOM 1643 N N . ALA A 1 210 ? -13.928 -0.462 -10.379 1.00 87.75 210 ALA A N 1
ATOM 1644 C CA . ALA A 1 210 ? -13.085 -1.521 -10.922 1.00 87.75 210 ALA A CA 1
ATOM 1645 C C . ALA A 1 210 ? -13.109 -1.518 -12.457 1.00 87.75 210 ALA A C 1
ATOM 1647 O O . ALA A 1 210 ? -12.053 -1.585 -13.079 1.00 87.75 210 ALA A O 1
ATOM 1648 N N . PHE A 1 211 ? -14.293 -1.369 -13.058 1.00 90.25 211 PHE A N 1
A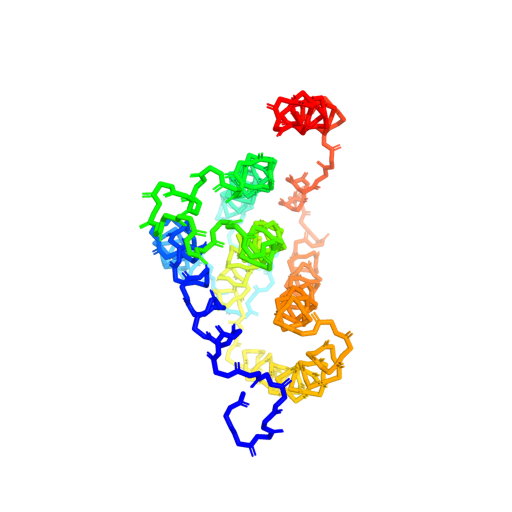TOM 1649 C CA . PHE A 1 211 ? -14.453 -1.258 -14.504 1.00 90.25 211 PHE A CA 1
ATOM 1650 C C . PHE A 1 211 ? -13.739 -0.023 -15.061 1.00 90.25 211 PHE A C 1
ATOM 1652 O O . PHE A 1 211 ? -12.957 -0.156 -15.995 1.00 90.25 211 PHE A O 1
ATOM 1659 N N . THR A 1 212 ? -13.922 1.156 -14.457 1.00 91.50 212 THR A N 1
ATOM 1660 C CA . THR A 1 212 ? -13.238 2.382 -14.895 1.00 91.50 212 THR A CA 1
ATOM 1661 C C . THR A 1 212 ? -11.721 2.231 -14.849 1.00 91.50 212 THR A C 1
ATOM 1663 O O . THR A 1 212 ? -11.055 2.563 -15.823 1.00 91.50 212 THR A O 1
ATOM 1666 N N . PHE A 1 213 ? -11.156 1.703 -13.759 1.00 90.81 213 PHE A N 1
ATOM 1667 C CA . PHE A 1 213 ? -9.707 1.497 -13.671 1.00 90.81 213 PHE A CA 1
ATOM 1668 C C . PHE A 1 213 ? -9.202 0.417 -14.627 1.00 90.81 213 PHE A C 1
ATOM 1670 O O . PHE A 1 213 ? -8.125 0.581 -15.190 1.00 90.81 213 PHE A O 1
ATOM 1677 N N . LEU A 1 214 ? -9.982 -0.639 -14.868 1.00 89.81 214 LEU A N 1
ATOM 1678 C CA . LEU A 1 214 ? -9.642 -1.662 -15.854 1.00 89.81 214 LEU A CA 1
ATOM 1679 C C . LEU A 1 214 ? -9.637 -1.090 -17.279 1.00 89.81 214 LEU A C 1
ATOM 1681 O O . LEU A 1 214 ? -8.702 -1.344 -18.034 1.00 89.81 214 LEU A O 1
ATOM 1685 N N . CYS A 1 215 ? -10.646 -0.292 -17.639 1.00 90.94 215 CYS A N 1
ATOM 1686 C CA . CYS A 1 215 ? -10.706 0.400 -18.926 1.00 90.94 215 CYS A CA 1
ATOM 1687 C C . CYS A 1 215 ? -9.556 1.394 -19.079 1.00 90.94 215 CYS A C 1
ATOM 1689 O O . CYS A 1 215 ? -8.884 1.381 -20.107 1.00 90.94 215 CYS A O 1
ATOM 1691 N N . SER A 1 216 ? -9.296 2.214 -18.058 1.00 91.31 216 SER A N 1
ATOM 1692 C CA . SER A 1 216 ? -8.156 3.131 -18.050 1.00 91.31 216 SER A CA 1
ATOM 1693 C C . SER A 1 216 ? -6.847 2.376 -18.236 1.00 91.31 216 SER A C 1
ATOM 1695 O O . SER A 1 216 ? -6.079 2.747 -19.113 1.00 91.31 216 SER A O 1
ATOM 1697 N N . TRP A 1 217 ? -6.630 1.286 -17.493 1.00 90.00 217 TRP A N 1
ATOM 1698 C CA . TRP A 1 217 ? -5.440 0.446 -17.625 1.00 90.00 217 TRP A CA 1
ATOM 1699 C C . TRP A 1 217 ? -5.294 -0.134 -19.033 1.00 90.00 217 TRP A C 1
ATOM 1701 O O . TRP A 1 217 ? -4.206 -0.091 -19.593 1.00 90.00 217 TRP A O 1
ATOM 1711 N N . ALA A 1 218 ? -6.378 -0.628 -19.637 1.00 87.88 218 ALA A N 1
ATOM 1712 C CA . ALA A 1 218 ? -6.345 -1.158 -20.999 1.00 87.88 218 ALA A CA 1
ATOM 1713 C C . ALA A 1 218 ? -5.992 -0.076 -22.036 1.00 87.88 218 ALA A C 1
ATOM 1715 O O . ALA A 1 218 ? -5.175 -0.319 -22.923 1.00 87.88 218 ALA A O 1
ATOM 1716 N N . ILE A 1 219 ? -6.568 1.125 -21.907 1.00 90.50 219 ILE A N 1
ATOM 1717 C CA . ILE A 1 219 ? -6.283 2.263 -22.794 1.00 90.50 219 ILE A CA 1
ATOM 1718 C C . ILE A 1 219 ? -4.828 2.711 -22.638 1.00 90.50 219 ILE A C 1
ATOM 1720 O O . ILE A 1 219 ? -4.134 2.911 -23.633 1.00 90.50 219 ILE A O 1
ATOM 1724 N N . THR A 1 220 ? -4.350 2.860 -21.402 1.00 88.69 220 THR A N 1
ATOM 1725 C CA . THR A 1 220 ? -2.982 3.317 -21.144 1.00 88.69 220 THR A CA 1
ATOM 1726 C C . THR A 1 220 ? -1.951 2.264 -21.532 1.00 88.69 220 THR A C 1
ATOM 1728 O O . THR A 1 220 ? -0.915 2.627 -22.077 1.00 88.69 220 THR A O 1
ATOM 1731 N N . ALA A 1 221 ? -2.244 0.976 -21.331 1.00 83.25 221 ALA A N 1
ATOM 1732 C CA . ALA A 1 221 ? -1.387 -0.116 -21.783 1.00 83.25 221 ALA A CA 1
ATOM 1733 C C . ALA A 1 221 ? -1.300 -0.174 -23.315 1.00 83.25 221 ALA A C 1
ATOM 1735 O O . ALA A 1 221 ? -0.226 -0.431 -23.842 1.00 83.25 221 ALA A O 1
ATOM 1736 N N . TYR A 1 222 ? -2.399 0.099 -24.031 1.00 84.38 222 TYR A N 1
ATOM 1737 C CA . TYR A 1 222 ? -2.373 0.211 -25.493 1.00 84.38 222 TYR A CA 1
ATOM 1738 C C . TYR A 1 222 ? -1.590 1.442 -25.969 1.00 84.38 222 TYR A C 1
ATOM 1740 O O . TYR A 1 222 ? -0.885 1.361 -26.962 1.00 84.38 222 TYR A O 1
ATOM 1748 N N . SER A 1 223 ? -1.693 2.573 -25.265 1.00 84.25 223 SER A N 1
ATOM 1749 C CA . SER A 1 223 ? -0.991 3.813 -25.626 1.00 84.25 223 SER A CA 1
ATOM 1750 C C . SER A 1 223 ? 0.533 3.738 -25.480 1.00 84.25 223 SER A C 1
ATOM 1752 O O . SER A 1 223 ? 1.217 4.599 -26.030 1.00 84.25 223 SER A O 1
ATOM 1754 N N . GLU A 1 224 ? 1.055 2.807 -24.678 1.00 70.88 224 GLU A N 1
ATOM 1755 C CA . GLU A 1 224 ? 2.500 2.605 -24.492 1.00 70.88 224 GLU A CA 1
ATOM 1756 C C . GLU A 1 224 ? 3.114 1.720 -25.599 1.00 70.88 224 GLU A C 1
ATOM 1758 O O . GLU A 1 224 ? 4.332 1.741 -25.772 1.00 70.88 224 GLU A O 1
ATOM 1763 N N . VAL A 1 225 ? 2.291 0.955 -26.335 1.00 58.25 225 VAL A N 1
ATOM 1764 C CA . VAL A 1 225 ? 2.702 0.100 -27.472 1.00 58.25 225 VAL A CA 1
ATOM 1765 C C . VAL A 1 225 ? 2.859 0.929 -28.742 1.00 58.25 225 VAL A C 1
ATOM 1767 O O . VAL A 1 225 ? 3.863 0.694 -29.451 1.00 58.25 225 VAL A O 1
#

pLDDT: mean 90.27, std 7.59, range [50.59, 97.06]

InterPro domains:
  IPR007594 RFT1 [PF04506] (8-221)
  IPR007594 RFT1 [PTHR13117] (1-224)